Protein AF-A0A383ZKI4-F1 (afdb_monomer_lite)

Radius of gyration: 40.32 Å; chains: 1; bounding box: 88×98×121 Å

pLDDT: mean 78.29, std 24.22, range [30.11, 98.88]

Secondary structure (DSSP, 8-state):
-PPPPPPPPPPPPPPPPP--------------PPPP----------S-S---------SEEES-HHHHHHHHHHHHHHHHHGGGGS-HHHHHHHHHHHHHHHHHHHHHTEEETTEETTTS------HHHHHHHHHHHHHHHHHHHHHHHHHHHHHHHHHHHHHHHHHHHHHHT-S--PPPP-PPPPP-

Foldseek 3Di:
DDDDDDDDDDDDDDDPDDDDDDDDDDDDPDDDDDDDDDDDDDDDDDDDPPDPPPPPQQAAEDAALVVVVVVLVVCLVVLLVVLVPPDPVCSVVVSVVSSCVVVVVNQQRHDHVNHRSVPDDNPDDDPVNVVVVVVVVVVVVVVVVCCVPPVVVVVVVVVVVVVVVVVVVVVVCPPPDDDDDDDDDDDD

Sequence (188 aa):
MLLPPGEPALPLPEFPPTIQVGKMEGVELVALSPPRDVERVAGTDDGASVLATSRKDFRVRCTSKRAVTEMLELCGCFVQKLGDALPEEIREPVLRDAQWTFESAVQENVSINGQAWQEASDNYFMDSDIKVLEDQFDEIIVDIATKRKQYPRKILEHVIKIIKAKQEILKQYHPVVHSLDLKYDPDP

Structure (mmCIF, N/CA/C/O backbone):
data_AF-A0A383ZKI4-F1
#
_entry.id   AF-A0A383ZKI4-F1
#
loop_
_atom_site.group_PDB
_atom_site.id
_atom_site.type_symbol
_atom_site.label_atom_id
_atom_site.label_alt_id
_atom_site.label_comp_id
_atom_site.label_asym_id
_atom_site.label_entity_id
_atom_site.label_seq_id
_atom_site.pdbx_PDB_ins_code
_atom_site.Cartn_x
_atom_site.Cartn_y
_atom_site.Cartn_z
_atom_site.occupancy
_atom_site.B_iso_or_equiv
_atom_site.auth_seq_id
_atom_site.auth_comp_id
_atom_site.auth_asym_id
_atom_site.auth_atom_id
_atom_site.pdbx_PDB_model_num
ATOM 1 N N . MET A 1 1 ? -55.870 -42.403 6.695 1.00 40.88 1 MET A N 1
ATOM 2 C CA . MET A 1 1 ? -54.421 -42.138 6.579 1.00 40.88 1 MET A CA 1
ATOM 3 C C . MET A 1 1 ? -54.158 -40.811 7.267 1.00 40.88 1 MET A C 1
ATOM 5 O O . MET A 1 1 ? -54.775 -39.825 6.891 1.00 40.88 1 MET A O 1
ATOM 9 N N . LEU A 1 2 ? -53.381 -40.835 8.350 1.00 43.41 2 LEU A N 1
ATOM 10 C CA . LEU A 1 2 ? -53.061 -39.680 9.193 1.00 43.41 2 LEU A CA 1
ATOM 11 C C . LEU A 1 2 ? -51.905 -38.899 8.552 1.00 43.41 2 LEU A C 1
ATOM 13 O O . LEU A 1 2 ? -50.849 -39.481 8.320 1.00 43.41 2 LEU A O 1
ATOM 17 N N . LEU A 1 3 ? -52.106 -37.611 8.268 1.00 49.78 3 LEU A N 1
ATOM 18 C CA . LEU A 1 3 ? -51.023 -36.666 7.973 1.00 49.78 3 LEU A CA 1
ATOM 19 C C . LEU A 1 3 ? -50.635 -35.951 9.282 1.00 49.78 3 LEU A C 1
ATOM 21 O O . LEU A 1 3 ? -51.542 -35.601 10.042 1.00 49.78 3 LEU A O 1
ATOM 25 N N . PRO A 1 4 ? -49.344 -35.708 9.568 1.00 58.84 4 PRO A N 1
ATOM 26 C CA . PRO A 1 4 ? -48.949 -34.924 10.732 1.00 58.84 4 PRO A CA 1
ATOM 27 C C . PRO A 1 4 ? -49.128 -33.417 10.455 1.00 58.84 4 PRO A C 1
ATOM 29 O O . PRO A 1 4 ? -49.068 -32.999 9.295 1.00 58.84 4 PRO A O 1
ATOM 32 N N . PRO A 1 5 ? -49.327 -32.579 11.489 1.00 53.94 5 PRO A N 1
ATOM 33 C CA . PRO A 1 5 ? -49.304 -31.132 11.326 1.00 53.94 5 PRO A CA 1
ATOM 34 C C . PRO A 1 5 ? -47.851 -30.665 11.153 1.00 53.94 5 PRO A C 1
ATOM 36 O O . PRO A 1 5 ? -46.993 -30.966 11.981 1.00 53.94 5 PRO A O 1
ATOM 39 N N . GLY A 1 6 ? -47.577 -29.951 10.060 1.00 53.59 6 GLY A N 1
ATOM 40 C CA . GLY A 1 6 ? -46.309 -29.252 9.849 1.00 53.59 6 GLY A CA 1
ATOM 41 C C . GLY A 1 6 ? -46.174 -28.064 10.804 1.00 53.59 6 GLY A C 1
ATOM 42 O O . GLY A 1 6 ? -47.142 -27.344 11.047 1.00 53.59 6 GLY A O 1
ATOM 43 N N . GLU A 1 7 ? -44.975 -27.913 11.360 1.00 51.59 7 GLU A N 1
ATOM 44 C CA . GLU A 1 7 ? -44.559 -26.902 12.334 1.00 51.59 7 GLU A CA 1
ATOM 45 C C . GLU A 1 7 ? -44.902 -25.455 11.927 1.00 51.59 7 GLU A C 1
ATOM 47 O O . GLU A 1 7 ? -44.846 -25.109 10.744 1.00 51.59 7 GLU A O 1
ATOM 52 N N . PRO A 1 8 ? -45.181 -24.560 12.894 1.00 52.06 8 PRO A N 1
ATOM 53 C CA . PRO A 1 8 ? -45.186 -23.131 12.624 1.00 52.06 8 PRO A CA 1
ATOM 54 C C . PRO A 1 8 ? -43.755 -22.656 12.332 1.00 52.06 8 PRO A C 1
ATOM 56 O O . PRO A 1 8 ? -42.831 -22.904 13.108 1.00 52.06 8 PRO A O 1
ATOM 59 N N . ALA A 1 9 ? -43.583 -21.954 11.212 1.00 53.66 9 ALA A N 1
ATOM 60 C CA . ALA A 1 9 ? -42.324 -21.323 10.838 1.00 53.66 9 ALA A CA 1
ATOM 61 C C . ALA A 1 9 ? -41.834 -20.383 11.954 1.00 53.66 9 ALA A C 1
ATOM 63 O O . ALA A 1 9 ? -42.551 -19.473 12.376 1.00 53.66 9 ALA A O 1
ATOM 64 N N . LEU A 1 10 ? -40.606 -20.605 12.428 1.00 56.00 10 LEU A N 1
ATOM 65 C CA . LEU A 1 10 ? -39.939 -19.707 13.368 1.00 56.00 10 LEU A CA 1
ATOM 66 C C . LEU A 1 10 ? -39.679 -18.350 12.688 1.00 56.00 10 LEU A C 1
ATOM 68 O O . LEU A 1 10 ? -39.207 -18.338 11.547 1.00 56.00 10 LEU A O 1
ATOM 72 N N . PRO A 1 11 ? -39.943 -17.206 13.349 1.00 50.56 11 PRO A N 1
ATOM 73 C CA . PRO A 1 11 ? -39.641 -15.905 12.770 1.00 50.56 11 PRO A CA 1
ATOM 74 C C . PRO A 1 11 ? -38.127 -15.744 12.616 1.00 50.56 11 PRO A C 1
ATOM 76 O O . PRO A 1 11 ? -37.362 -16.061 13.530 1.00 50.56 11 PRO A O 1
ATOM 79 N N . LEU A 1 12 ? -37.700 -15.232 11.461 1.00 58.16 12 LEU A N 1
ATOM 80 C CA . LEU A 1 12 ? -36.319 -14.812 11.237 1.00 58.16 12 LEU A CA 1
ATOM 81 C C . LEU A 1 12 ? -35.919 -13.750 12.277 1.00 58.16 12 LEU A C 1
ATOM 83 O O . LEU A 1 12 ? -36.760 -12.933 12.658 1.00 58.16 12 LEU A O 1
ATOM 87 N N . PRO A 1 13 ? -34.654 -13.729 12.733 1.00 42.81 13 PRO A N 1
ATOM 88 C CA . PRO A 1 13 ? -34.201 -12.722 13.680 1.00 42.81 13 PRO A CA 1
ATOM 89 C C . PRO A 1 13 ? -34.305 -11.335 13.036 1.00 42.81 13 PRO A C 1
ATOM 91 O O . PRO A 1 13 ? -33.676 -11.071 12.011 1.00 42.81 13 PRO A O 1
ATOM 94 N N . GLU A 1 14 ? -35.107 -10.454 13.635 1.00 49.50 14 GLU A N 1
ATOM 95 C CA . GLU A 1 14 ? -35.149 -9.049 13.245 1.00 49.50 14 GLU A CA 1
ATOM 96 C C . GLU A 1 14 ? -33.762 -8.428 13.433 1.00 49.50 14 GLU A C 1
ATOM 98 O O . GLU A 1 14 ? -33.167 -8.474 14.515 1.00 49.50 14 GLU A O 1
ATOM 103 N N . PHE A 1 15 ? -33.235 -7.849 12.356 1.00 50.94 15 PHE A N 1
ATOM 104 C CA . PHE A 1 15 ? -32.044 -7.018 12.417 1.00 50.94 15 PHE A CA 1
ATOM 105 C C . PHE A 1 15 ? -32.345 -5.786 13.284 1.00 50.94 15 PHE A C 1
ATOM 107 O O . PHE A 1 15 ? -33.380 -5.146 13.082 1.00 50.94 15 PHE A O 1
ATOM 114 N N . PRO A 1 16 ? -31.468 -5.414 14.235 1.00 53.59 16 PRO A N 1
ATOM 115 C CA . PRO A 1 16 ? -31.676 -4.204 15.014 1.00 53.59 16 PRO A CA 1
ATOM 116 C C . PRO A 1 16 ? -31.654 -2.976 14.086 1.00 53.59 16 PRO A C 1
ATOM 118 O O . PRO A 1 16 ? -30.862 -2.944 13.138 1.00 53.59 16 PRO A O 1
ATOM 121 N N . PRO A 1 17 ? -32.494 -1.957 14.342 1.00 45.69 17 PRO A N 1
ATOM 122 C CA . PRO A 1 17 ? -32.567 -0.781 13.490 1.00 45.69 17 PRO A CA 1
ATOM 123 C C . PRO A 1 17 ? -31.225 -0.044 13.459 1.00 45.69 17 PRO A C 1
ATOM 125 O O . PRO A 1 17 ? -30.565 0.148 14.483 1.00 45.69 17 PRO A O 1
ATOM 128 N N . THR A 1 18 ? -30.836 0.378 12.256 1.00 43.34 18 THR A N 1
ATOM 129 C CA . THR A 1 18 ? -29.677 1.230 11.994 1.00 43.34 18 THR A CA 1
ATOM 130 C C . THR A 1 18 ? -29.746 2.479 12.869 1.00 43.34 18 THR A C 1
ATOM 132 O O . THR A 1 18 ? -30.680 3.275 12.762 1.00 43.34 18 THR A O 1
ATOM 135 N N . ILE A 1 19 ? -28.746 2.663 13.734 1.00 40.81 19 ILE A N 1
ATOM 136 C CA . ILE A 1 19 ? -28.551 3.919 14.457 1.00 40.81 19 ILE A CA 1
ATOM 137 C C . ILE A 1 19 ? -28.251 4.990 13.409 1.00 40.81 19 ILE A C 1
ATOM 139 O O . ILE A 1 19 ? -27.199 4.974 12.771 1.00 40.81 19 ILE A O 1
ATOM 143 N N . GLN A 1 20 ? -29.197 5.907 13.222 1.00 40.84 20 GLN A N 1
ATOM 144 C CA . GLN A 1 20 ? -28.976 7.116 12.444 1.00 40.84 20 GLN A CA 1
ATOM 145 C C . GLN A 1 20 ? -27.957 7.976 13.193 1.00 40.84 20 GLN A C 1
ATOM 147 O O . GLN A 1 20 ? -28.229 8.470 14.288 1.00 40.84 20 GLN A O 1
ATOM 152 N N . VAL A 1 21 ? -26.760 8.116 12.623 1.00 40.88 21 VAL A N 1
ATOM 153 C CA . VAL A 1 21 ? -25.757 9.062 13.113 1.00 40.88 21 VAL A CA 1
ATOM 154 C C . VAL A 1 21 ? -26.318 10.465 12.909 1.00 40.88 21 VAL A C 1
ATOM 156 O O . VAL A 1 21 ? -26.583 10.890 11.785 1.00 40.88 21 VAL A O 1
ATOM 159 N N . GLY A 1 22 ? -26.544 11.157 14.023 1.00 32.97 22 GLY A N 1
ATOM 160 C CA . GLY A 1 22 ? -26.994 12.539 14.046 1.00 32.97 22 GLY A CA 1
ATOM 161 C C . GLY A 1 22 ? -26.036 13.454 13.286 1.00 32.97 22 GLY A C 1
ATOM 162 O O . GLY A 1 22 ? -24.819 13.400 13.453 1.00 32.97 22 GLY A O 1
ATOM 163 N N . LYS A 1 23 ? -26.632 14.304 12.454 1.00 35.31 23 LYS A N 1
ATOM 164 C CA . LYS A 1 23 ? -26.020 15.426 11.748 1.00 35.31 23 LYS A CA 1
ATOM 165 C C . LYS A 1 23 ? -25.367 16.375 12.764 1.00 35.31 23 LYS A C 1
ATOM 167 O O . LYS A 1 23 ? -26.066 16.992 13.562 1.00 35.31 23 LYS A O 1
ATOM 172 N N . MET A 1 24 ? -24.040 16.485 12.738 1.00 30.25 24 MET A N 1
ATOM 173 C CA . MET A 1 24 ? -23.299 17.483 13.512 1.00 30.25 24 MET A CA 1
ATOM 174 C C . MET A 1 24 ? -23.136 18.729 12.636 1.00 30.25 24 MET A C 1
ATOM 176 O O . MET A 1 24 ? -22.231 18.823 11.811 1.00 30.25 24 MET A O 1
ATOM 180 N N . GLU A 1 25 ? -24.097 19.643 12.753 1.00 31.72 25 GLU A N 1
ATOM 181 C CA . GLU A 1 25 ? -23.995 21.008 12.237 1.00 31.72 25 GLU A CA 1
ATOM 182 C C . GLU A 1 25 ? -23.102 21.849 13.158 1.00 31.72 25 GLU A C 1
ATOM 184 O O . GLU A 1 25 ? -23.247 21.808 14.378 1.00 31.72 25 GLU A O 1
ATOM 189 N N . GLY A 1 26 ? -22.233 22.658 12.547 1.00 33.19 26 GLY A N 1
ATOM 190 C CA . GLY A 1 26 ? -21.752 23.903 13.142 1.00 33.19 26 GLY A CA 1
ATOM 191 C C . GLY A 1 26 ? -20.369 23.870 13.789 1.00 33.19 26 GLY A C 1
ATOM 192 O O . GLY A 1 26 ? -20.248 23.907 15.007 1.00 33.19 26 GLY A O 1
ATOM 193 N N . VAL A 1 27 ? -19.321 23.962 12.970 1.00 31.27 27 VAL A N 1
ATOM 194 C CA . VAL A 1 27 ? -18.159 24.798 13.318 1.00 31.27 27 VAL A CA 1
ATOM 195 C C . VAL A 1 27 ? -17.772 25.588 12.074 1.00 31.27 27 VAL A C 1
ATOM 197 O O . VAL A 1 27 ? -17.024 25.137 11.211 1.00 31.27 27 VAL A O 1
ATOM 200 N N . GLU A 1 28 ? -18.400 26.753 11.959 1.00 30.11 28 GLU A N 1
ATOM 201 C CA . GLU A 1 28 ? -18.091 27.796 10.991 1.00 30.11 28 GLU A CA 1
ATOM 202 C C . GLU A 1 28 ? -16.753 28.425 11.389 1.00 30.11 28 GLU A C 1
ATOM 204 O O . GLU A 1 28 ? -16.646 29.138 12.388 1.00 30.11 28 GLU A O 1
ATOM 209 N N . LEU A 1 29 ? -15.699 28.105 10.640 1.00 31.23 29 LEU A N 1
ATOM 210 C CA . LEU A 1 29 ? -14.391 28.719 10.819 1.00 31.23 29 LEU A CA 1
ATOM 211 C C . LEU A 1 29 ? -14.434 30.093 10.142 1.00 31.23 29 LEU A C 1
ATOM 213 O O . LEU A 1 29 ? -14.166 30.237 8.951 1.00 31.23 29 LEU A O 1
ATOM 217 N N . VAL A 1 30 ? -14.864 31.087 10.919 1.00 30.70 30 VAL A N 1
ATOM 218 C CA . VAL A 1 30 ? -14.908 32.503 10.546 1.00 30.70 30 VAL A CA 1
ATOM 219 C C . VAL A 1 30 ? -13.517 32.939 10.084 1.00 30.70 30 VAL A C 1
ATOM 221 O O . VAL A 1 30 ? -12.575 33.037 10.871 1.00 30.70 30 VAL A O 1
ATOM 224 N N . ALA A 1 31 ? -13.395 33.198 8.783 1.00 31.00 31 ALA A N 1
ATOM 225 C CA . ALA A 1 31 ? -12.235 33.838 8.188 1.00 31.00 31 ALA A CA 1
ATOM 226 C C . ALA A 1 31 ? -12.160 35.287 8.689 1.00 31.00 31 ALA A C 1
ATOM 228 O O . ALA A 1 31 ? -12.902 36.163 8.241 1.00 31.00 31 ALA A O 1
ATOM 229 N N . LEU A 1 32 ? -11.269 35.541 9.646 1.00 32.12 32 LEU A N 1
ATOM 230 C CA . LEU A 1 32 ? -10.938 36.893 10.080 1.00 32.12 32 LEU A CA 1
ATOM 231 C C . LEU A 1 32 ? -10.242 37.624 8.924 1.00 32.12 32 LEU A C 1
ATOM 233 O O . LEU A 1 32 ? -9.111 37.311 8.556 1.00 32.12 32 LEU A O 1
ATOM 237 N N . SER A 1 33 ? -10.941 38.592 8.334 1.00 34.91 33 SER A N 1
ATOM 238 C CA . SER A 1 33 ? -10.355 39.552 7.394 1.00 34.91 33 SER A CA 1
ATOM 239 C C . SER A 1 33 ? -9.417 40.507 8.149 1.00 34.91 33 SER A C 1
ATOM 241 O O . SER A 1 33 ? -9.775 40.935 9.249 1.00 34.91 33 SER A O 1
ATOM 243 N N . PRO A 1 34 ? -8.249 40.890 7.601 1.00 37.59 34 PRO A N 1
ATOM 244 C CA . PRO A 1 34 ? -7.398 41.892 8.233 1.00 37.59 34 PRO A CA 1
ATOM 245 C C . PRO A 1 34 ? -7.960 43.311 8.012 1.00 37.59 34 PRO A C 1
ATOM 247 O O . PRO A 1 34 ? -8.618 43.562 6.995 1.00 37.59 34 PRO A O 1
ATOM 250 N N . PRO A 1 35 ? -7.725 44.251 8.947 1.00 33.50 35 PRO A N 1
ATOM 251 C CA . PRO A 1 35 ? -8.272 45.598 8.865 1.00 33.50 35 PRO A CA 1
ATOM 252 C C . PRO A 1 35 ? -7.581 46.417 7.769 1.00 33.50 35 PRO A C 1
ATOM 254 O O . PRO A 1 35 ? -6.384 46.277 7.513 1.00 33.50 35 PRO A O 1
ATOM 257 N N . ARG A 1 36 ? -8.370 47.280 7.122 1.00 34.00 36 ARG A N 1
ATOM 258 C CA . ARG A 1 36 ? -7.895 48.313 6.199 1.00 34.00 36 ARG A CA 1
ATOM 259 C C . ARG A 1 36 ? -7.445 49.562 6.964 1.00 34.00 36 ARG A C 1
ATOM 261 O O . ARG A 1 36 ? -7.934 49.826 8.056 1.00 34.00 36 ARG A O 1
ATOM 268 N N . ASP A 1 37 ? -6.576 50.305 6.283 1.00 31.88 37 ASP A N 1
ATOM 269 C CA . ASP A 1 37 ? -6.006 51.627 6.568 1.00 31.88 37 ASP A CA 1
ATOM 270 C C . ASP A 1 37 ? -4.788 51.708 7.498 1.00 31.88 37 ASP A C 1
ATOM 272 O O . ASP A 1 37 ? -4.913 51.880 8.704 1.00 31.88 37 ASP A O 1
ATOM 276 N N . VAL A 1 38 ? -3.596 51.746 6.877 1.00 35.78 38 VAL A N 1
ATOM 277 C CA . VAL A 1 38 ? -2.606 52.802 7.149 1.00 35.78 38 VAL A CA 1
ATOM 278 C C . VAL A 1 38 ? -2.006 53.291 5.826 1.00 35.78 38 VAL A C 1
ATOM 280 O O . VAL A 1 38 ? -1.703 52.533 4.907 1.00 35.78 38 VAL A O 1
ATOM 283 N N . GLU A 1 39 ? -1.910 54.608 5.767 1.00 31.86 39 GLU A N 1
ATOM 284 C CA . GLU A 1 39 ? -1.507 55.502 4.697 1.00 31.86 39 GLU A CA 1
ATOM 285 C C . GLU A 1 39 ? -0.029 55.378 4.264 1.00 31.86 39 GLU A C 1
ATOM 287 O O . GLU A 1 39 ? 0.844 54.945 5.012 1.00 31.86 39 GLU A O 1
ATOM 292 N N . ARG A 1 40 ? 0.209 55.788 3.010 1.00 41.53 40 ARG A N 1
ATOM 293 C CA . ARG A 1 40 ? 1.466 55.844 2.239 1.00 41.53 40 ARG A CA 1
ATOM 294 C C . ARG A 1 40 ? 2.712 56.267 3.028 1.00 41.53 40 ARG A C 1
ATOM 296 O O . ARG A 1 40 ? 2.733 57.377 3.540 1.00 41.53 40 ARG A O 1
ATOM 303 N N . VAL A 1 41 ? 3.815 55.528 2.854 1.00 31.97 41 VAL A N 1
ATOM 304 C CA . VAL A 1 41 ? 5.172 56.092 2.677 1.00 31.97 41 VAL A CA 1
ATOM 305 C C . VAL A 1 41 ? 5.962 55.212 1.694 1.00 31.97 41 VAL A C 1
ATOM 307 O O . VAL A 1 41 ? 5.817 53.994 1.672 1.00 31.97 41 VAL A O 1
ATOM 310 N N . ALA A 1 42 ? 6.730 55.875 0.831 1.00 38.09 42 ALA A N 1
ATOM 311 C CA . ALA A 1 42 ? 7.462 55.362 -0.322 1.00 38.09 42 ALA A CA 1
ATOM 312 C C . ALA A 1 42 ? 8.626 54.409 0.007 1.00 38.09 42 ALA A C 1
ATOM 314 O O . ALA A 1 42 ? 9.274 54.546 1.041 1.00 38.09 42 ALA A O 1
ATOM 315 N N . GLY A 1 43 ? 8.961 53.538 -0.950 1.00 32.44 43 GLY A N 1
ATOM 316 C CA . GLY A 1 43 ? 10.234 52.816 -0.973 1.00 32.44 43 GLY A CA 1
ATOM 317 C C . GLY A 1 43 ? 10.189 51.557 -1.832 1.00 32.44 43 GLY A C 1
ATOM 318 O O . GLY A 1 43 ? 9.808 50.507 -1.339 1.00 32.44 43 GLY A O 1
ATOM 319 N N . THR A 1 44 ? 10.538 51.711 -3.112 1.00 46.22 44 THR A N 1
ATOM 320 C CA . THR A 1 44 ? 11.233 50.731 -3.976 1.00 46.22 44 THR A CA 1
ATOM 321 C C . THR A 1 44 ? 11.367 49.296 -3.447 1.00 46.22 44 THR A C 1
ATOM 323 O O . THR A 1 44 ? 12.199 49.054 -2.578 1.00 46.22 44 THR A O 1
ATOM 326 N N . ASP A 1 45 ? 10.679 48.341 -4.077 1.00 37.59 45 ASP A N 1
ATOM 327 C CA . ASP A 1 45 ? 11.406 47.335 -4.858 1.00 37.59 45 ASP A CA 1
ATOM 328 C C . ASP A 1 45 ? 10.511 46.735 -5.946 1.00 37.59 45 ASP A C 1
ATOM 330 O O . ASP A 1 45 ? 9.358 46.355 -5.723 1.00 37.59 45 ASP A O 1
ATOM 334 N N . ASP A 1 46 ? 11.053 46.750 -7.153 1.00 42.97 46 ASP A N 1
ATOM 335 C CA . ASP A 1 46 ? 10.407 46.359 -8.392 1.00 42.97 46 ASP A CA 1
ATOM 336 C C . ASP A 1 46 ? 10.418 44.829 -8.519 1.00 42.97 46 ASP A C 1
ATOM 338 O O . ASP A 1 46 ? 11.445 44.175 -8.361 1.00 42.97 46 ASP A O 1
ATOM 342 N N . GLY A 1 47 ? 9.263 44.260 -8.863 1.00 49.22 47 GLY A N 1
ATOM 343 C CA . GLY A 1 47 ? 9.189 43.069 -9.711 1.00 49.22 47 GLY A CA 1
ATOM 344 C C . GLY A 1 47 ? 9.842 41.767 -9.230 1.00 49.22 47 GLY A C 1
ATOM 345 O O . GLY A 1 47 ? 10.697 41.231 -9.927 1.00 49.22 47 GLY A O 1
ATOM 346 N N . ALA A 1 48 ? 9.354 41.157 -8.145 1.00 43.47 48 ALA A N 1
ATOM 347 C CA . ALA A 1 48 ? 9.592 39.720 -7.907 1.00 43.47 48 ALA A CA 1
ATOM 348 C C . ALA A 1 48 ? 8.397 38.939 -7.324 1.00 43.47 48 ALA A C 1
ATOM 350 O O . ALA A 1 48 ? 8.533 37.767 -6.985 1.00 43.47 48 ALA A O 1
ATOM 351 N N . SER A 1 49 ? 7.207 39.545 -7.236 1.00 46.25 49 SER A N 1
ATOM 352 C CA . SER A 1 49 ? 6.032 38.915 -6.598 1.00 46.25 49 SER A CA 1
ATOM 353 C C . SER A 1 49 ? 4.961 38.419 -7.575 1.00 46.25 49 SER A C 1
ATOM 355 O O . SER A 1 49 ? 3.847 38.096 -7.170 1.00 46.25 49 SER A O 1
ATOM 357 N N . VAL A 1 50 ? 5.284 38.297 -8.864 1.00 49.00 50 VAL A N 1
ATOM 358 C CA . VAL A 1 50 ? 4.412 37.659 -9.858 1.00 49.00 50 VAL A CA 1
ATOM 359 C C . VAL A 1 50 ? 5.224 36.610 -10.600 1.00 49.00 50 VAL A C 1
ATOM 361 O O . VAL A 1 50 ? 5.940 36.952 -11.528 1.00 49.00 50 VAL A O 1
ATOM 364 N N . LEU A 1 51 ? 5.139 35.354 -10.146 1.00 42.59 51 LEU A N 1
ATOM 365 C CA . LEU A 1 51 ? 5.155 34.121 -10.958 1.00 42.59 51 LEU A CA 1
ATOM 366 C C . LEU A 1 51 ? 5.148 32.863 -10.059 1.00 42.59 51 LEU A C 1
ATOM 368 O O . LEU A 1 51 ? 5.815 31.874 -10.334 1.00 42.59 51 LEU A O 1
ATOM 372 N N . ALA A 1 52 ? 4.296 32.821 -9.030 1.00 46.62 52 ALA A N 1
ATOM 373 C CA . ALA A 1 52 ? 3.730 31.536 -8.607 1.00 46.62 52 ALA A CA 1
ATOM 374 C C . ALA A 1 52 ? 2.549 31.196 -9.531 1.00 46.62 52 ALA A C 1
ATOM 376 O O . ALA A 1 52 ? 1.439 30.914 -9.089 1.00 46.62 52 ALA A O 1
ATOM 377 N N . THR A 1 53 ? 2.760 31.268 -10.851 1.00 45.38 53 THR A N 1
ATOM 378 C CA . THR A 1 53 ? 1.914 30.504 -11.763 1.00 45.38 53 THR A CA 1
ATOM 379 C C . THR A 1 53 ? 2.043 29.066 -11.310 1.00 45.38 53 THR A C 1
ATOM 381 O O . THR A 1 53 ? 3.167 28.567 -11.223 1.00 45.38 53 THR A O 1
ATOM 384 N N . SER A 1 54 ? 0.926 28.407 -11.020 1.00 56.84 54 SER A N 1
ATOM 385 C CA . SER A 1 54 ? 0.851 26.953 -11.037 1.00 56.84 54 SER A CA 1
ATOM 386 C C . SER A 1 54 ? 1.417 26.500 -12.381 1.00 56.84 54 SER A C 1
ATOM 388 O O . SER A 1 54 ? 0.741 26.534 -13.409 1.00 56.84 54 SER A O 1
ATOM 390 N N . ARG A 1 55 ? 2.724 26.217 -12.413 1.00 70.81 55 ARG A N 1
ATOM 391 C CA . ARG A 1 55 ? 3.437 25.879 -13.637 1.00 70.81 55 ARG A CA 1
ATOM 392 C C . ARG A 1 55 ? 2.724 24.655 -14.180 1.00 70.81 55 ARG A C 1
ATOM 394 O O . ARG A 1 55 ? 2.677 23.625 -13.513 1.00 70.81 55 ARG A O 1
ATOM 401 N N . LYS A 1 56 ? 2.078 24.812 -15.335 1.00 83.12 56 LYS A N 1
ATOM 402 C CA . LYS A 1 56 ? 1.323 23.729 -15.955 1.00 83.12 56 LYS A CA 1
ATOM 403 C C . LYS A 1 56 ? 2.283 22.558 -16.135 1.00 83.12 56 LYS A C 1
ATOM 405 O O . LYS A 1 56 ? 3.352 22.739 -16.712 1.00 83.12 56 LYS A O 1
ATOM 410 N N . ASP A 1 57 ? 1.931 21.400 -15.587 1.00 88.19 57 ASP A N 1
ATOM 411 C CA . ASP A 1 57 ? 2.719 20.193 -15.799 1.00 88.19 57 ASP A CA 1
ATOM 412 C C . ASP A 1 57 ? 2.593 19.806 -17.277 1.00 88.19 57 ASP A C 1
ATOM 414 O O . ASP A 1 57 ? 1.489 19.554 -17.766 1.00 88.19 57 ASP A O 1
ATOM 418 N N . PHE A 1 58 ? 3.713 19.856 -17.997 1.00 93.75 58 PHE A N 1
ATOM 419 C CA . PHE A 1 58 ? 3.785 19.514 -19.418 1.00 93.75 58 PHE A CA 1
ATOM 420 C C . PHE A 1 58 ? 4.040 18.025 -19.644 1.00 93.75 58 PHE A C 1
ATOM 422 O O . PHE A 1 58 ? 3.949 17.564 -20.780 1.00 93.75 58 PHE A O 1
ATOM 429 N N . ARG A 1 59 ? 4.349 17.279 -18.578 1.00 96.25 59 ARG A N 1
ATOM 430 C CA . ARG A 1 59 ? 4.563 15.839 -18.653 1.00 96.25 59 ARG A CA 1
ATOM 431 C C . ARG A 1 59 ? 3.270 15.135 -19.042 1.00 96.25 59 ARG A C 1
ATOM 433 O O . ARG A 1 59 ? 2.163 15.556 -18.687 1.00 96.25 59 ARG A O 1
ATOM 440 N N . VAL A 1 60 ? 3.412 14.027 -19.756 1.00 96.62 60 VAL A N 1
ATOM 441 C CA . VAL A 1 60 ? 2.283 13.164 -20.094 1.00 96.62 60 VAL A CA 1
ATOM 442 C C . VAL A 1 60 ? 1.756 12.539 -18.807 1.00 96.62 60 VAL A C 1
ATOM 444 O O . VAL A 1 60 ? 2.496 11.884 -18.078 1.00 96.62 60 VAL A O 1
ATOM 447 N N . ARG A 1 61 ? 0.468 12.738 -18.519 1.00 96.19 61 ARG A N 1
ATOM 448 C CA . ARG A 1 61 ? -0.165 12.170 -17.326 1.00 96.19 61 ARG A CA 1
ATOM 449 C C . ARG A 1 61 ? -0.568 10.726 -17.577 1.00 96.19 61 ARG A C 1
ATOM 451 O O . ARG A 1 61 ? -1.438 10.457 -18.404 1.00 96.19 61 ARG A O 1
ATOM 458 N N . CYS A 1 62 ? -0.003 9.830 -16.792 1.00 95.38 62 CYS A N 1
ATOM 459 C CA . CYS A 1 62 ? -0.348 8.421 -16.743 1.00 95.38 62 CYS A CA 1
ATOM 460 C C . CYS A 1 62 ? -0.910 8.075 -15.357 1.00 95.38 62 CYS A C 1
ATOM 462 O O . CYS A 1 62 ? -0.666 8.765 -14.369 1.00 95.38 62 CYS A O 1
ATOM 464 N N . THR A 1 63 ? -1.692 7.003 -15.278 1.00 93.88 63 THR A N 1
ATOM 465 C CA . THR A 1 63 ? -2.294 6.527 -14.018 1.00 93.88 63 THR A CA 1
ATOM 466 C C . THR A 1 63 ? -1.605 5.283 -13.466 1.00 93.88 63 THR A C 1
ATOM 468 O O . THR A 1 63 ? -1.745 4.969 -12.286 1.00 93.88 63 THR A O 1
ATOM 471 N N . SER A 1 64 ? -0.843 4.582 -14.310 1.00 93.00 64 SER A N 1
ATOM 472 C CA . SER A 1 64 ? -0.163 3.331 -13.983 1.00 93.00 64 SER A CA 1
ATOM 473 C C . SER A 1 64 ? 1.306 3.424 -14.370 1.00 93.00 64 SER A C 1
ATOM 475 O O . SER A 1 64 ? 1.629 3.463 -15.557 1.00 93.00 64 SER A O 1
ATOM 477 N N . LYS A 1 65 ? 2.189 3.436 -13.364 1.00 94.56 65 LYS A N 1
ATOM 478 C CA . LYS A 1 65 ? 3.644 3.362 -13.557 1.00 94.56 65 LYS A CA 1
ATOM 479 C C . LYS A 1 65 ? 4.035 2.050 -14.238 1.00 94.56 65 LYS A C 1
ATOM 481 O O . LYS A 1 65 ? 4.738 2.074 -15.239 1.00 94.56 65 LYS A O 1
ATOM 486 N N . ARG A 1 66 ? 3.434 0.935 -13.797 1.00 93.44 66 ARG A N 1
ATOM 487 C CA . ARG A 1 66 ? 3.615 -0.401 -14.386 1.00 93.44 66 ARG A CA 1
ATOM 488 C C . ARG A 1 66 ? 3.362 -0.423 -15.893 1.00 93.44 66 ARG A C 1
ATOM 490 O O . ARG A 1 66 ? 4.193 -0.929 -16.628 1.00 93.44 66 ARG A O 1
ATOM 497 N N . ALA A 1 67 ? 2.252 0.151 -16.357 1.00 93.75 67 ALA A N 1
ATOM 498 C CA . ALA A 1 67 ? 1.925 0.139 -17.786 1.00 93.75 67 ALA A CA 1
ATOM 499 C C . ALA A 1 67 ? 2.958 0.912 -18.625 1.00 93.75 67 ALA A C 1
ATOM 501 O O . ALA A 1 67 ? 3.261 0.528 -19.750 1.00 93.75 67 ALA A O 1
ATOM 502 N N . VAL A 1 68 ? 3.512 1.999 -18.078 1.00 95.56 68 VAL A N 1
ATOM 503 C CA . VAL A 1 68 ? 4.586 2.754 -18.737 1.00 95.56 68 VAL A CA 1
ATOM 504 C C . VAL A 1 68 ? 5.882 1.941 -18.753 1.00 95.56 68 VAL A C 1
ATOM 506 O O . VAL A 1 68 ? 6.538 1.894 -19.788 1.00 95.56 68 VAL A O 1
ATOM 509 N N . THR A 1 69 ? 6.217 1.256 -17.656 1.00 95.00 69 THR A N 1
ATOM 510 C CA . THR A 1 69 ? 7.372 0.347 -17.582 1.00 95.00 69 THR A CA 1
ATOM 511 C C . THR A 1 69 ? 7.262 -0.799 -18.591 1.00 95.00 69 THR A C 1
ATOM 513 O O . THR A 1 69 ? 8.185 -1.007 -19.369 1.00 95.00 69 THR A O 1
ATOM 516 N N . GLU A 1 70 ? 6.115 -1.478 -18.665 1.00 95.25 70 GLU A N 1
ATOM 517 C CA . GLU A 1 70 ? 5.859 -2.553 -19.639 1.00 95.25 70 GLU A CA 1
ATOM 518 C C . GLU A 1 70 ? 6.015 -2.049 -21.086 1.00 95.25 70 GLU A C 1
ATOM 520 O O . GLU A 1 70 ? 6.613 -2.710 -21.935 1.00 95.25 70 GLU A O 1
ATOM 525 N N . MET A 1 71 ? 5.522 -0.842 -21.380 1.00 96.06 71 MET A N 1
ATOM 526 C CA . MET A 1 71 ? 5.703 -0.230 -22.699 1.00 96.06 71 MET A CA 1
ATOM 527 C C . MET A 1 71 ? 7.161 0.138 -22.989 1.00 96.06 71 MET A C 1
ATOM 529 O O . MET A 1 71 ? 7.599 -0.012 -24.129 1.00 96.06 71 MET A O 1
ATOM 533 N N . LEU A 1 72 ? 7.918 0.610 -21.995 1.00 96.19 72 LEU A N 1
ATOM 534 C CA . LEU A 1 72 ? 9.352 0.875 -22.135 1.00 96.19 72 LEU A CA 1
ATOM 535 C C . LEU A 1 72 ? 10.130 -0.407 -22.444 1.00 96.19 72 LEU A C 1
ATOM 537 O O . LEU A 1 72 ? 10.953 -0.401 -23.358 1.00 96.19 72 LEU A O 1
ATOM 541 N N . GLU A 1 73 ? 9.815 -1.511 -21.765 1.00 95.12 73 GLU A N 1
ATOM 542 C CA . GLU A 1 73 ? 10.412 -2.825 -22.025 1.00 95.12 73 GLU A CA 1
ATOM 543 C C . GLU A 1 73 ? 10.128 -3.302 -23.456 1.00 95.12 73 GLU A C 1
ATOM 545 O O . GLU A 1 73 ? 11.047 -3.699 -24.177 1.00 95.12 73 GLU A O 1
ATOM 550 N N . LEU A 1 74 ? 8.874 -3.191 -23.913 1.00 96.19 74 LEU A N 1
ATOM 551 C CA . LEU A 1 74 ? 8.501 -3.518 -25.294 1.00 96.19 74 LEU A CA 1
ATOM 552 C C . LEU A 1 74 ? 9.243 -2.638 -26.310 1.00 96.19 74 LEU A C 1
ATOM 554 O O . LEU A 1 74 ? 9.714 -3.131 -27.337 1.00 96.19 74 LEU A O 1
ATOM 558 N N . CYS A 1 75 ? 9.376 -1.341 -26.028 1.00 96.25 75 CYS A N 1
ATOM 559 C CA . CYS A 1 75 ? 10.097 -0.405 -26.886 1.00 96.25 75 CYS A CA 1
ATOM 560 C C . CYS A 1 75 ? 11.620 -0.617 -26.871 1.00 96.25 75 CYS A C 1
ATOM 562 O O . CYS A 1 75 ? 12.284 -0.270 -27.849 1.00 96.25 75 CYS A O 1
ATOM 564 N N . GLY A 1 76 ? 12.179 -1.232 -25.824 1.00 94.56 76 GLY A N 1
ATOM 565 C CA . GLY A 1 76 ? 13.612 -1.517 -25.706 1.00 94.56 76 GLY A CA 1
ATOM 566 C C . GLY A 1 76 ? 14.165 -2.344 -26.870 1.00 94.56 76 GLY A C 1
ATOM 567 O O . GLY A 1 76 ? 15.300 -2.135 -27.297 1.00 94.56 76 GLY A O 1
ATOM 568 N N . CYS A 1 77 ? 13.348 -3.206 -27.487 1.00 94.69 77 CYS A N 1
ATOM 569 C CA . CYS A 1 77 ? 13.770 -3.961 -28.670 1.00 94.69 77 CYS A CA 1
ATOM 570 C C . CYS A 1 77 ? 14.135 -3.061 -29.867 1.00 94.69 77 CYS A C 1
ATOM 572 O O . CYS A 1 77 ? 14.966 -3.443 -30.691 1.00 94.69 77 CYS A O 1
ATOM 574 N N . PHE A 1 78 ? 13.549 -1.862 -29.980 1.00 95.62 78 PHE A N 1
ATOM 575 C CA . PHE A 1 78 ? 13.896 -0.916 -31.041 1.00 95.62 78 PHE A CA 1
ATOM 576 C C . PHE A 1 78 ? 15.261 -0.282 -30.800 1.00 95.62 78 PHE A C 1
ATOM 578 O O . PHE A 1 78 ? 16.025 -0.135 -31.748 1.00 95.62 78 PHE A O 1
ATOM 585 N N . VAL A 1 79 ? 15.585 0.032 -29.544 1.00 94.38 79 VAL A N 1
ATOM 586 C CA . VAL A 1 79 ? 16.904 0.553 -29.165 1.00 94.38 79 VAL A CA 1
ATOM 587 C C . VAL A 1 79 ? 17.973 -0.512 -29.399 1.00 94.38 79 VAL A C 1
ATOM 589 O O . VAL A 1 79 ? 19.005 -0.215 -29.989 1.00 94.38 79 VAL A O 1
ATOM 592 N N . GLN A 1 80 ? 17.698 -1.772 -29.051 1.00 93.56 80 GLN A N 1
ATOM 593 C CA . GLN A 1 80 ? 18.609 -2.890 -29.325 1.00 93.56 80 GLN A CA 1
ATOM 594 C C . GLN A 1 80 ? 18.909 -3.049 -30.823 1.00 93.56 80 GLN A C 1
ATOM 596 O O . GLN A 1 80 ? 20.070 -3.196 -31.200 1.00 93.56 80 GLN A O 1
ATOM 601 N N . LYS A 1 81 ? 17.886 -2.943 -31.684 1.00 95.44 81 LYS A N 1
ATOM 602 C CA . LYS A 1 81 ? 18.044 -3.011 -33.150 1.00 95.44 81 LYS A CA 1
ATOM 603 C C . LYS A 1 81 ? 18.926 -1.902 -33.728 1.00 95.44 81 LYS A C 1
ATOM 605 O O . LYS A 1 81 ? 19.493 -2.085 -34.800 1.00 95.44 81 LYS A O 1
ATOM 610 N N . LEU A 1 82 ? 19.089 -0.764 -33.043 1.00 92.44 82 LEU A N 1
ATOM 611 C CA . LEU A 1 82 ? 20.036 0.274 -33.480 1.00 92.44 82 LEU A CA 1
ATOM 612 C C . LEU A 1 82 ? 21.488 -0.230 -33.464 1.00 92.44 82 LEU A C 1
ATOM 614 O O . LEU A 1 82 ? 22.322 0.269 -34.217 1.00 92.44 82 LEU A O 1
ATOM 618 N N . GLY A 1 83 ? 21.786 -1.236 -32.641 1.00 92.19 83 GLY A N 1
ATOM 619 C CA . GLY A 1 83 ? 23.114 -1.825 -32.516 1.00 92.19 83 GLY A CA 1
ATOM 620 C C . GLY A 1 83 ? 23.554 -2.663 -33.710 1.00 92.19 83 GLY A C 1
ATOM 621 O O . GLY A 1 83 ? 24.753 -2.867 -33.872 1.00 92.19 83 GLY A O 1
ATOM 622 N N . ASP A 1 84 ? 22.627 -3.109 -34.563 1.00 92.81 84 ASP A N 1
ATOM 623 C CA . ASP A 1 84 ? 22.935 -3.936 -35.740 1.00 92.81 84 ASP A CA 1
ATOM 624 C C . ASP A 1 84 ? 23.808 -3.190 -36.764 1.00 92.81 84 ASP A C 1
ATOM 626 O O . ASP A 1 84 ? 24.522 -3.804 -37.555 1.00 92.81 84 ASP A O 1
ATOM 630 N N . ALA A 1 85 ? 23.771 -1.855 -36.737 1.00 92.31 85 ALA A N 1
ATOM 631 C CA . ALA A 1 85 ? 24.580 -0.989 -37.588 1.00 92.31 85 ALA A CA 1
ATOM 632 C C . ALA A 1 85 ? 25.925 -0.574 -36.953 1.00 92.31 85 ALA A C 1
ATOM 634 O O . ALA A 1 85 ? 26.691 0.153 -37.588 1.00 92.31 85 ALA A O 1
ATOM 635 N N . LEU A 1 86 ? 26.210 -0.984 -35.709 1.00 92.38 86 LEU A N 1
ATOM 636 C CA . LEU A 1 86 ? 27.379 -0.541 -34.946 1.00 92.38 86 LEU A CA 1
ATOM 637 C C . LEU A 1 86 ? 28.511 -1.588 -34.955 1.00 92.38 86 LEU A C 1
ATOM 639 O O . LEU A 1 86 ? 28.227 -2.786 -34.908 1.00 92.38 86 LEU A O 1
ATOM 643 N N . PRO A 1 87 ? 29.795 -1.170 -34.945 1.00 94.50 87 PRO A N 1
ATOM 644 C CA . PRO A 1 87 ? 30.914 -2.086 -34.738 1.00 94.50 87 PRO A CA 1
ATOM 645 C C . PRO A 1 87 ? 30.813 -2.824 -33.401 1.00 94.50 87 PRO A C 1
ATOM 647 O O . PRO A 1 87 ? 30.422 -2.248 -32.381 1.00 94.50 87 PRO A O 1
ATOM 650 N N . GLU A 1 88 ? 31.196 -4.097 -33.405 1.00 92.19 88 GLU A N 1
ATOM 651 C CA . GLU A 1 88 ? 31.011 -5.020 -32.283 1.00 92.19 88 GLU A CA 1
ATOM 652 C C . GLU A 1 88 ? 31.735 -4.556 -31.011 1.00 92.19 88 GLU A C 1
ATOM 654 O O . GLU A 1 88 ? 31.209 -4.720 -29.910 1.00 92.19 88 GLU A O 1
ATOM 659 N N . GLU A 1 89 ? 32.878 -3.887 -31.165 1.00 94.12 89 GLU A N 1
ATOM 660 C CA . GLU A 1 89 ? 33.729 -3.398 -30.080 1.00 94.12 89 GLU A CA 1
ATOM 661 C C . GLU A 1 89 ? 33.073 -2.287 -29.251 1.00 94.12 89 GLU A C 1
ATOM 663 O O . GLU A 1 89 ? 33.359 -2.153 -28.062 1.00 94.12 89 GLU A O 1
ATOM 668 N N . ILE A 1 90 ? 32.200 -1.484 -29.870 1.00 93.81 90 ILE A N 1
ATOM 669 C CA . ILE A 1 90 ? 31.537 -0.343 -29.216 1.00 93.81 90 ILE A CA 1
ATOM 670 C C . ILE A 1 90 ? 30.034 -0.549 -29.023 1.00 93.81 90 ILE A C 1
ATOM 672 O O . ILE A 1 90 ? 29.399 0.214 -28.298 1.00 93.81 90 ILE A O 1
ATOM 676 N N . ARG A 1 91 ? 29.455 -1.575 -29.651 1.00 95.00 91 ARG A N 1
ATOM 677 C CA . ARG A 1 91 ? 28.013 -1.844 -29.658 1.00 95.00 91 ARG A CA 1
ATOM 678 C C . ARG A 1 91 ? 27.415 -1.931 -28.261 1.00 95.00 91 ARG A C 1
ATOM 680 O O . ARG A 1 91 ? 26.464 -1.218 -27.973 1.00 95.00 91 ARG A O 1
ATOM 687 N N . GLU A 1 92 ? 27.974 -2.761 -27.388 1.00 94.38 92 GLU A N 1
ATOM 688 C CA . GLU A 1 92 ? 27.414 -2.985 -26.050 1.00 94.38 92 GLU A CA 1
ATOM 689 C C . GLU A 1 92 ? 27.390 -1.718 -25.166 1.00 94.38 92 GLU A C 1
ATOM 691 O O . GLU A 1 92 ? 26.318 -1.387 -24.650 1.00 94.38 92 GLU A O 1
ATOM 696 N N . PRO A 1 93 ? 28.499 -0.965 -24.988 1.00 95.25 93 PRO A N 1
ATOM 697 C CA . PRO A 1 93 ? 28.469 0.250 -24.173 1.00 95.25 93 PRO A CA 1
ATOM 698 C C . PRO A 1 93 ? 27.585 1.346 -24.779 1.00 95.25 93 PRO A C 1
ATOM 700 O O . PRO A 1 93 ? 26.870 2.016 -24.038 1.00 95.25 93 PRO A O 1
ATOM 703 N N . VAL A 1 94 ? 27.574 1.501 -26.109 1.00 96.25 94 VAL A N 1
ATOM 704 C CA . VAL A 1 94 ? 26.725 2.502 -26.776 1.00 96.25 94 VAL A CA 1
ATOM 705 C C . VAL A 1 94 ? 25.244 2.143 -26.654 1.00 96.25 94 VAL A C 1
ATOM 707 O O . VAL A 1 94 ? 24.426 3.020 -26.397 1.00 96.25 94 VAL A O 1
ATOM 710 N N . LEU A 1 95 ? 24.882 0.863 -26.778 1.00 96.25 95 LEU A N 1
ATOM 711 C CA . LEU A 1 95 ? 23.504 0.412 -26.579 1.00 96.25 95 LEU A CA 1
ATOM 712 C C . LEU A 1 95 ? 23.037 0.587 -25.134 1.00 96.25 95 LEU A C 1
ATOM 714 O O . LEU A 1 95 ? 21.898 0.993 -24.918 1.00 96.25 95 LEU A O 1
ATOM 718 N N . ARG A 1 96 ? 23.893 0.303 -24.143 1.00 96.31 96 ARG A N 1
ATOM 719 C CA . ARG A 1 96 ? 23.586 0.542 -22.722 1.00 96.31 96 ARG A CA 1
ATOM 720 C C . ARG A 1 96 ? 23.298 2.020 -22.457 1.00 96.31 96 ARG A C 1
ATOM 722 O O . ARG A 1 96 ? 22.295 2.331 -21.822 1.00 96.31 96 ARG A O 1
ATOM 729 N N . ASP A 1 97 ? 24.149 2.907 -22.967 1.00 97.19 97 ASP A N 1
ATOM 730 C CA . ASP A 1 97 ? 23.990 4.357 -22.819 1.00 97.19 97 ASP A CA 1
ATOM 731 C C . ASP A 1 97 ? 22.738 4.879 -23.544 1.00 97.19 97 ASP A C 1
ATO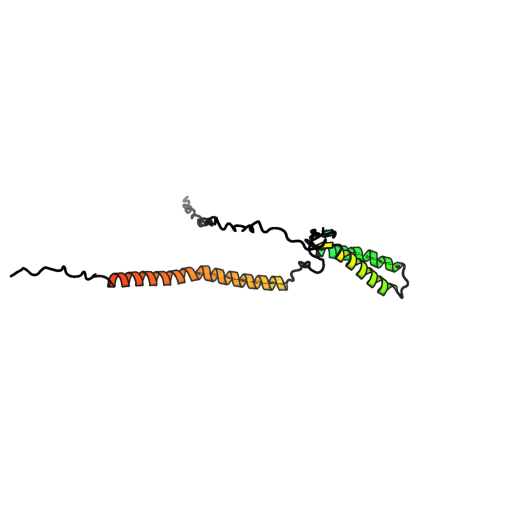M 733 O O . ASP A 1 97 ? 21.953 5.643 -22.979 1.00 97.19 97 ASP A O 1
ATOM 737 N N . ALA A 1 98 ? 22.486 4.394 -24.763 1.00 96.75 98 ALA A N 1
ATOM 738 C CA . ALA A 1 98 ? 21.284 4.724 -25.522 1.00 96.75 98 ALA A CA 1
ATOM 739 C C . ALA A 1 98 ? 20.005 4.252 -24.815 1.00 96.75 98 ALA A C 1
ATOM 741 O O . ALA A 1 98 ? 19.031 5.002 -24.760 1.00 96.75 98 ALA A O 1
ATOM 742 N N . GLN A 1 99 ? 20.011 3.043 -24.241 1.00 97.19 99 GLN A N 1
ATOM 743 C CA . GLN A 1 99 ? 18.888 2.502 -23.474 1.00 97.19 99 GLN A CA 1
ATOM 744 C C . GLN A 1 99 ? 18.612 3.353 -22.232 1.00 97.19 99 GLN A C 1
ATOM 746 O O . GLN A 1 99 ? 17.479 3.786 -22.031 1.00 97.19 99 GLN A O 1
ATOM 751 N N . TRP A 1 100 ? 19.648 3.646 -21.441 1.00 97.31 100 TRP A N 1
ATOM 752 C CA . TRP A 1 100 ? 19.532 4.500 -20.260 1.00 97.31 100 TRP A CA 1
ATOM 753 C C . TRP A 1 100 ? 18.998 5.890 -20.613 1.00 97.31 100 TRP A C 1
ATOM 755 O O . TRP A 1 100 ? 18.085 6.390 -19.955 1.00 97.31 100 TRP A O 1
ATOM 765 N N . THR A 1 101 ? 19.533 6.503 -21.672 1.00 97.75 101 THR A N 1
ATOM 766 C CA . THR A 1 101 ? 19.123 7.834 -22.136 1.00 97.75 101 THR A CA 1
ATOM 767 C C . THR A 1 101 ? 17.673 7.836 -22.610 1.00 97.75 101 THR A C 1
ATOM 769 O O . THR A 1 101 ? 16.910 8.731 -22.250 1.00 97.75 101 THR A O 1
ATOM 772 N N . PHE A 1 102 ? 17.273 6.825 -23.384 1.00 97.88 102 PHE A N 1
ATOM 773 C CA . PHE A 1 102 ? 15.899 6.660 -23.847 1.00 97.88 102 PHE A CA 1
ATOM 774 C C . PHE A 1 102 ? 14.919 6.521 -22.676 1.00 97.88 102 PHE A C 1
ATOM 776 O O . PHE A 1 102 ? 13.953 7.281 -22.594 1.00 97.88 102 PHE A O 1
ATOM 783 N N . GLU A 1 103 ? 15.177 5.590 -21.755 1.00 97.56 103 GLU A N 1
ATOM 784 C CA . GLU A 1 103 ? 14.307 5.354 -20.601 1.00 97.56 103 GLU A CA 1
ATOM 785 C C . GLU A 1 103 ? 14.233 6.587 -19.701 1.00 97.56 103 GLU A C 1
ATOM 787 O O . GLU A 1 103 ? 13.136 7.028 -19.361 1.00 97.56 103 GLU A O 1
ATOM 792 N N . SER A 1 104 ? 15.377 7.194 -19.376 1.00 97.38 104 SER A N 1
ATOM 793 C CA . SER A 1 104 ? 15.442 8.386 -18.524 1.00 97.38 104 SER A CA 1
ATOM 794 C C . SER A 1 104 ? 14.673 9.554 -19.138 1.00 97.38 104 SER A C 1
ATOM 796 O O . SER A 1 104 ? 13.861 10.181 -18.460 1.00 97.38 104 SER A O 1
ATOM 798 N N . ALA A 1 105 ? 14.839 9.800 -20.443 1.00 98.06 105 ALA A N 1
ATOM 799 C CA . ALA A 1 105 ? 14.111 10.856 -21.135 1.00 98.06 105 ALA A CA 1
ATOM 800 C C . ALA A 1 105 ? 12.591 10.632 -21.088 1.00 98.06 105 ALA A C 1
ATOM 802 O O . ALA A 1 105 ? 11.835 11.583 -20.893 1.00 98.06 105 ALA A O 1
ATOM 803 N N . VAL A 1 106 ? 12.115 9.390 -21.220 1.00 97.44 106 VAL A N 1
ATOM 804 C CA . VAL A 1 106 ? 10.682 9.088 -21.077 1.00 97.44 106 VAL A CA 1
ATOM 805 C C . VAL A 1 106 ? 10.216 9.314 -19.637 1.00 97.44 106 VAL A C 1
ATOM 807 O O . VAL A 1 106 ? 9.193 9.963 -19.425 1.00 97.44 106 VAL A O 1
ATOM 810 N N . GLN A 1 107 ? 10.968 8.831 -18.647 1.00 97.19 107 GLN A N 1
ATOM 811 C CA . GLN A 1 107 ? 10.624 8.955 -17.227 1.00 97.19 107 GLN A CA 1
ATOM 812 C C . GLN A 1 107 ? 10.557 10.419 -16.761 1.00 97.19 107 GLN A C 1
ATOM 814 O O . GLN A 1 107 ? 9.675 10.778 -15.982 1.00 97.19 107 GLN A O 1
ATOM 819 N N . GLU A 1 108 ? 11.428 11.292 -17.272 1.00 96.50 108 GLU A N 1
ATOM 820 C CA . GLU A 1 108 ? 11.403 12.734 -16.987 1.00 96.50 108 GLU A CA 1
ATOM 821 C C . GLU A 1 108 ? 10.196 13.453 -17.612 1.00 96.50 108 GLU A C 1
ATOM 823 O O . GLU A 1 108 ? 9.723 14.465 -17.086 1.00 96.50 108 GLU A O 1
ATOM 828 N N . ASN A 1 109 ? 9.665 12.920 -18.716 1.00 97.06 109 ASN A N 1
ATOM 829 C CA . ASN A 1 109 ? 8.574 13.518 -19.489 1.00 97.06 109 ASN A CA 1
ATOM 830 C C . ASN A 1 109 ? 7.191 12.912 -19.188 1.00 97.06 109 ASN A C 1
ATOM 832 O O . ASN A 1 109 ? 6.197 13.293 -19.814 1.00 97.06 109 ASN A O 1
ATOM 836 N N . VAL A 1 110 ? 7.096 12.017 -18.203 1.00 96.94 110 VAL A N 1
ATOM 837 C CA . VAL A 1 110 ? 5.847 11.395 -17.743 1.00 96.94 110 VAL A CA 1
ATOM 838 C C . VAL A 1 110 ? 5.603 11.724 -16.268 1.00 96.94 110 VAL A C 1
ATOM 840 O O . VAL A 1 110 ? 6.531 11.844 -15.470 1.00 96.94 110 VAL A O 1
ATOM 843 N N . SER A 1 111 ? 4.336 11.876 -15.886 1.00 96.00 111 SER A N 1
ATOM 844 C CA . SER A 1 111 ? 3.911 11.943 -14.487 1.00 96.00 111 SER A CA 1
ATOM 845 C C . SER A 1 111 ? 2.891 10.855 -14.176 1.00 96.00 111 SER A C 1
ATOM 847 O O . SER A 1 111 ? 2.000 10.576 -14.979 1.00 96.00 111 SER A O 1
ATOM 849 N N . ILE A 1 112 ? 3.006 10.232 -13.002 1.00 96.12 112 ILE A N 1
ATOM 850 C CA . ILE A 1 112 ? 2.071 9.198 -12.546 1.00 96.12 112 ILE A CA 1
ATOM 851 C C . ILE A 1 112 ? 1.169 9.818 -11.488 1.00 96.12 112 ILE A C 1
ATOM 853 O O . ILE A 1 112 ? 1.637 10.208 -10.424 1.00 96.12 112 ILE A O 1
ATOM 857 N N . ASN A 1 113 ? -0.122 9.967 -11.790 1.00 92.75 113 ASN A N 1
ATOM 858 C CA . ASN A 1 113 ? -1.087 10.649 -10.915 1.00 92.75 113 ASN A CA 1
ATOM 859 C C . ASN A 1 113 ? -0.614 12.049 -10.456 1.00 92.75 113 ASN A C 1
ATOM 861 O O . ASN A 1 113 ? -0.906 12.487 -9.348 1.00 92.75 113 ASN A O 1
ATOM 865 N N . GLY A 1 114 ? 0.125 12.757 -11.321 1.00 92.06 114 GLY A N 1
ATOM 866 C CA . GLY A 1 114 ? 0.692 14.083 -11.041 1.00 92.06 114 GLY A CA 1
ATOM 867 C C . GLY A 1 114 ? 2.023 14.077 -10.280 1.00 92.06 114 GLY A C 1
ATOM 868 O O . GLY A 1 114 ? 2.644 15.131 -10.158 1.00 92.06 114 GLY A O 1
ATOM 869 N N . GLN A 1 115 ? 2.497 12.918 -9.823 1.00 94.00 115 GLN A N 1
ATOM 870 C CA . GLN A 1 115 ? 3.799 12.766 -9.172 1.00 94.00 115 GLN A CA 1
ATOM 871 C C . GLN A 1 115 ? 4.912 12.552 -10.202 1.00 94.00 115 GLN A C 1
ATOM 873 O O . GLN A 1 115 ? 4.670 12.045 -11.304 1.00 94.00 115 GLN A O 1
ATOM 878 N N . ALA A 1 116 ? 6.140 12.946 -9.854 1.00 94.94 116 ALA A N 1
ATOM 879 C CA . ALA A 1 116 ? 7.310 12.610 -10.658 1.00 94.94 116 ALA A CA 1
ATOM 880 C C . ALA A 1 116 ? 7.568 11.097 -10.656 1.00 94.94 116 ALA A C 1
ATOM 882 O O . ALA A 1 116 ? 7.199 10.405 -9.711 1.00 94.94 116 ALA A O 1
ATOM 883 N N . TRP A 1 117 ? 8.234 10.586 -11.696 1.00 95.44 117 TRP A N 1
ATOM 884 C CA . TRP A 1 117 ? 8.497 9.150 -11.845 1.00 95.44 117 TRP A CA 1
ATOM 885 C C . TRP A 1 117 ? 9.151 8.503 -10.610 1.00 95.44 117 TRP A C 1
ATOM 887 O O . TRP A 1 117 ? 8.744 7.416 -10.204 1.00 95.44 117 TRP A O 1
ATOM 897 N N . GLN A 1 118 ? 10.120 9.186 -9.990 1.00 92.56 118 GLN A N 1
ATOM 898 C CA . GLN A 1 118 ? 10.844 8.692 -8.808 1.00 92.56 118 GLN A CA 1
ATOM 899 C C . GLN A 1 118 ? 10.002 8.716 -7.522 1.00 92.56 118 GLN A C 1
ATOM 901 O O . GLN A 1 118 ? 10.226 7.921 -6.618 1.00 92.56 118 GLN A O 1
ATOM 906 N N . GLU A 1 119 ? 9.033 9.627 -7.434 1.00 92.00 119 GLU A N 1
ATOM 907 C CA . GLU A 1 119 ? 8.162 9.800 -6.261 1.00 92.00 119 GLU A CA 1
ATOM 908 C C . GLU A 1 119 ? 6.910 8.925 -6.340 1.00 92.00 119 GLU A C 1
ATOM 910 O O . GLU A 1 119 ? 6.267 8.633 -5.332 1.00 92.00 119 GLU A O 1
ATOM 915 N N . ALA A 1 120 ? 6.533 8.545 -7.558 1.00 92.50 120 ALA A N 1
ATOM 916 C CA . ALA A 1 120 ? 5.385 7.712 -7.814 1.00 92.50 120 ALA A CA 1
ATOM 917 C C . ALA A 1 120 ? 5.621 6.301 -7.276 1.00 92.50 120 ALA A C 1
ATOM 919 O O . ALA A 1 120 ? 6.551 5.604 -7.698 1.00 92.50 120 ALA A O 1
ATOM 920 N N . SER A 1 121 ? 4.725 5.883 -6.384 1.00 86.00 121 SER A N 1
ATOM 921 C CA . SER A 1 121 ? 4.713 4.532 -5.838 1.00 86.00 121 SER A CA 1
ATOM 922 C C . SER A 1 121 ? 4.575 3.507 -6.958 1.00 86.00 121 SER A C 1
ATOM 924 O O . SER A 1 121 ? 3.654 3.567 -7.783 1.00 86.00 121 SER A O 1
ATOM 926 N N . ASP A 1 122 ? 5.470 2.528 -6.952 1.00 80.12 122 ASP A N 1
ATOM 927 C CA . ASP A 1 122 ? 5.228 1.272 -7.632 1.00 80.12 122 ASP A CA 1
ATOM 928 C C . ASP A 1 122 ? 4.198 0.534 -6.779 1.00 80.12 122 ASP A C 1
ATOM 930 O O . ASP A 1 122 ? 4.514 0.054 -5.698 1.00 80.12 122 ASP A O 1
ATOM 934 N N . ASN A 1 123 ? 2.935 0.498 -7.219 1.00 68.88 123 ASN A N 1
ATOM 935 C CA . ASN A 1 123 ? 1.818 -0.162 -6.516 1.00 68.88 123 ASN A CA 1
ATOM 936 C C . ASN A 1 123 ? 1.956 -1.705 -6.462 1.00 68.88 123 ASN A C 1
ATOM 938 O O . ASN A 1 123 ? 0.974 -2.438 -6.577 1.00 68.88 123 ASN A O 1
ATOM 942 N N . TYR A 1 124 ? 3.180 -2.199 -6.339 1.00 73.94 124 TYR A N 1
ATOM 943 C CA . TYR A 1 124 ? 3.553 -3.583 -6.148 1.00 73.94 124 TYR A CA 1
ATOM 944 C C . TYR A 1 124 ? 3.612 -3.860 -4.650 1.00 73.94 124 TYR A C 1
ATOM 946 O O . TYR A 1 124 ? 4.660 -3.748 -4.021 1.00 73.94 124 TYR A O 1
ATOM 954 N N . PHE A 1 125 ? 2.471 -4.223 -4.076 1.00 77.44 125 PHE A N 1
ATOM 955 C CA . PHE A 1 125 ? 2.476 -4.870 -2.770 1.00 77.44 125 PHE A CA 1
ATOM 956 C C . PHE A 1 125 ? 3.093 -6.255 -2.930 1.00 77.44 125 PHE A C 1
ATOM 958 O O . PHE A 1 125 ? 2.644 -7.030 -3.778 1.00 77.44 125 PHE A O 1
ATOM 965 N N . MET A 1 126 ? 4.132 -6.554 -2.154 1.00 86.56 126 MET A N 1
ATOM 966 C CA . MET A 1 126 ? 4.674 -7.905 -2.107 1.00 86.56 126 MET A CA 1
ATOM 967 C C . MET A 1 126 ? 3.748 -8.795 -1.278 1.00 86.56 126 MET A C 1
ATOM 969 O O . MET A 1 126 ? 3.062 -8.324 -0.368 1.00 86.56 126 MET A O 1
ATOM 973 N N . ASP A 1 127 ? 3.775 -10.103 -1.535 1.00 88.81 127 ASP A N 1
ATOM 974 C CA . ASP A 1 127 ? 3.003 -11.073 -0.746 1.00 88.81 127 ASP A CA 1
ATOM 975 C C . ASP A 1 127 ? 3.333 -10.984 0.756 1.00 88.81 127 ASP A C 1
ATOM 977 O O . ASP A 1 127 ? 2.464 -11.197 1.598 1.00 88.81 127 ASP A O 1
ATOM 981 N N . SER A 1 128 ? 4.569 -10.606 1.109 1.00 92.50 128 SER A N 1
ATOM 982 C CA . SER A 1 128 ? 4.977 -10.345 2.494 1.00 92.50 128 SER A CA 1
ATOM 983 C C . SER A 1 128 ? 4.238 -9.166 3.125 1.00 92.50 128 SER A C 1
ATOM 985 O O . SER A 1 128 ? 3.846 -9.248 4.286 1.00 92.50 128 SER A O 1
ATOM 987 N N . ASP A 1 129 ? 4.029 -8.085 2.372 1.00 91.56 129 ASP A N 1
ATOM 988 C CA . ASP A 1 129 ? 3.360 -6.880 2.869 1.00 91.56 129 ASP A CA 1
ATOM 989 C C . ASP A 1 129 ? 1.877 -7.166 3.110 1.00 91.56 129 ASP A C 1
ATOM 991 O O . ASP A 1 129 ? 1.313 -6.766 4.129 1.00 91.56 129 ASP A O 1
ATOM 995 N N . ILE A 1 130 ? 1.264 -7.926 2.193 1.00 94.44 130 ILE A N 1
ATOM 996 C CA . ILE A 1 130 ? -0.114 -8.401 2.328 1.00 94.44 130 ILE A CA 1
ATOM 997 C C . ILE A 1 130 ? -0.236 -9.297 3.560 1.00 94.44 130 ILE A C 1
ATOM 999 O O . ILE A 1 130 ? -1.144 -9.093 4.358 1.00 94.44 130 ILE A O 1
ATOM 1003 N N . LYS A 1 131 ? 0.698 -10.232 3.772 1.00 95.94 131 LYS A N 1
ATOM 1004 C CA . LYS A 1 131 ? 0.674 -11.123 4.940 1.00 95.94 131 LYS A CA 1
ATOM 1005 C C . LYS A 1 131 ? 0.756 -10.377 6.264 1.00 95.94 131 LYS A C 1
ATOM 1007 O O . LYS A 1 131 ? -0.036 -10.643 7.160 1.00 95.94 131 LYS A O 1
ATOM 1012 N N . VAL A 1 132 ? 1.659 -9.403 6.368 1.00 96.75 132 VAL A N 1
ATOM 1013 C CA . VAL A 1 132 ? 1.771 -8.563 7.569 1.00 96.75 132 VAL A CA 1
ATOM 1014 C C . VAL A 1 132 ? 0.468 -7.801 7.833 1.00 96.75 132 VAL A C 1
ATOM 1016 O O . VAL A 1 132 ? 0.056 -7.671 8.985 1.00 96.75 132 VAL A O 1
ATOM 1019 N N . LEU A 1 133 ? -0.189 -7.302 6.782 1.00 97.25 133 LEU A N 1
ATOM 1020 C CA . LEU A 1 133 ? -1.470 -6.610 6.909 1.00 97.25 133 LEU A CA 1
ATOM 1021 C C . LEU A 1 133 ? -2.609 -7.559 7.316 1.00 97.25 133 LEU A C 1
ATOM 1023 O O . LEU A 1 133 ? -3.422 -7.191 8.163 1.00 97.25 133 LEU A O 1
ATOM 1027 N N . GLU A 1 134 ? -2.666 -8.760 6.738 1.00 97.75 134 GLU A N 1
ATOM 1028 C CA . GLU A 1 134 ? -3.639 -9.804 7.086 1.00 97.75 134 GLU A CA 1
ATOM 1029 C C . GLU A 1 134 ? -3.521 -10.201 8.563 1.00 97.75 134 GLU A C 1
ATOM 1031 O O . GLU A 1 134 ? -4.521 -10.177 9.280 1.00 97.75 134 GLU A O 1
ATOM 1036 N N . ASP A 1 135 ? -2.304 -10.461 9.046 1.00 98.19 135 ASP A N 1
ATOM 1037 C CA . ASP A 1 135 ? -2.059 -10.854 10.437 1.00 98.19 135 ASP A CA 1
ATOM 1038 C C . ASP A 1 135 ? -2.493 -9.753 11.425 1.00 98.19 135 ASP A C 1
ATOM 1040 O O . ASP A 1 135 ? -3.145 -10.028 12.437 1.00 98.19 135 ASP A O 1
ATOM 1044 N N . GLN A 1 136 ? -2.192 -8.483 11.115 1.00 98.56 136 GLN A N 1
ATOM 1045 C CA . GLN A 1 136 ? -2.652 -7.341 11.918 1.00 98.56 136 GLN A CA 1
ATOM 1046 C C . GLN A 1 136 ? -4.177 -7.211 11.912 1.00 98.56 136 GLN A C 1
ATOM 1048 O O . GLN A 1 136 ? -4.791 -6.858 12.923 1.00 98.56 136 GLN A O 1
ATOM 1053 N N . PHE A 1 137 ? -4.804 -7.472 10.767 1.00 98.62 137 PHE A N 1
ATOM 1054 C CA . PHE A 1 137 ? -6.249 -7.396 10.644 1.00 98.62 137 PHE A CA 1
ATOM 1055 C C . PHE A 1 137 ? -6.938 -8.488 11.466 1.00 98.62 137 PHE A C 1
ATOM 1057 O O . PHE A 1 137 ? -7.899 -8.193 12.181 1.00 98.62 137 PHE A O 1
ATOM 1064 N N . ASP A 1 138 ? -6.410 -9.710 11.444 1.00 98.75 138 ASP A N 1
ATOM 1065 C CA . ASP A 1 138 ? -6.905 -10.821 12.255 1.00 98.75 138 ASP A CA 1
ATOM 1066 C C . ASP A 1 138 ? -6.768 -10.538 13.757 1.00 98.75 138 ASP A C 1
ATOM 1068 O O . ASP A 1 138 ? -7.717 -10.763 14.518 1.00 98.75 138 ASP A O 1
ATOM 1072 N N . GLU A 1 139 ? -5.645 -9.959 14.194 1.00 98.62 139 GLU A N 1
ATOM 1073 C CA . GLU A 1 139 ? -5.465 -9.524 15.583 1.00 98.62 139 GLU A CA 1
ATOM 1074 C C . GLU A 1 139 ? -6.548 -8.514 15.999 1.00 98.62 139 GLU A C 1
ATOM 1076 O O . GLU A 1 139 ? -7.220 -8.689 17.024 1.00 98.62 139 GLU A O 1
ATOM 1081 N N . ILE A 1 140 ? -6.780 -7.486 15.176 1.00 98.69 140 ILE A N 1
ATOM 1082 C CA . ILE A 1 140 ? -7.785 -6.450 15.448 1.00 98.69 140 ILE A CA 1
ATOM 1083 C C . ILE A 1 140 ? -9.199 -7.039 15.445 1.00 98.69 140 ILE A C 1
ATOM 1085 O O . ILE A 1 140 ? -10.008 -6.696 16.314 1.00 98.69 140 ILE A O 1
ATOM 1089 N N . ILE A 1 141 ? -9.522 -7.933 14.507 1.00 98.81 141 ILE A N 1
ATOM 1090 C CA . ILE A 1 141 ? -10.821 -8.612 14.472 1.00 98.81 141 ILE A CA 1
ATOM 1091 C C . ILE A 1 141 ? -11.048 -9.373 15.777 1.00 98.81 141 ILE A C 1
ATOM 1093 O O . ILE A 1 141 ? -12.116 -9.240 16.386 1.00 98.81 141 ILE A O 1
ATOM 1097 N N . VAL A 1 142 ? -10.060 -10.150 16.225 1.00 98.88 142 VAL A N 1
ATOM 1098 C CA . VAL A 1 142 ? -10.163 -10.960 17.443 1.00 98.88 142 VAL A CA 1
ATOM 1099 C C . VAL A 1 142 ? -10.288 -10.077 18.684 1.00 98.88 142 VAL A C 1
ATOM 1101 O O . VAL A 1 142 ? -11.163 -10.338 19.521 1.00 98.88 142 VAL A O 1
ATOM 1104 N N . ASP A 1 143 ? -9.488 -9.014 18.807 1.00 98.75 143 ASP A N 1
ATOM 1105 C CA . ASP A 1 143 ? -9.576 -8.067 19.926 1.00 98.75 143 ASP A CA 1
ATOM 1106 C C . ASP A 1 143 ? -10.948 -7.385 19.966 1.00 98.75 143 ASP A C 1
ATOM 1108 O O . ASP A 1 143 ? -11.638 -7.409 20.991 1.00 98.75 143 ASP A O 1
ATOM 1112 N N . ILE A 1 144 ? -11.413 -6.845 18.836 1.00 98.81 144 ILE A N 1
ATOM 1113 C CA . ILE A 1 144 ? -12.708 -6.162 18.759 1.00 98.81 144 ILE A CA 1
ATOM 1114 C C . ILE A 1 144 ? -13.858 -7.134 19.036 1.00 98.81 144 ILE A C 1
ATOM 1116 O O . ILE A 1 144 ? -14.775 -6.791 19.790 1.00 98.81 144 ILE A O 1
ATOM 1120 N N . ALA A 1 145 ? -13.835 -8.347 18.480 1.00 98.81 145 ALA A N 1
ATOM 1121 C CA . ALA A 1 145 ? -14.847 -9.364 18.754 1.00 98.81 145 ALA A CA 1
ATOM 1122 C C . ALA A 1 145 ? -14.868 -9.740 20.244 1.00 98.81 145 ALA A C 1
ATOM 1124 O O . ALA A 1 145 ? -15.936 -9.828 20.863 1.00 98.81 145 ALA A O 1
ATOM 1125 N N . THR A 1 146 ? -13.690 -9.882 20.853 1.00 98.62 146 THR A N 1
ATOM 1126 C CA . THR A 1 146 ? -13.541 -10.167 22.283 1.00 98.62 146 THR A CA 1
ATOM 1127 C C . THR A 1 146 ? -14.072 -9.020 23.137 1.00 98.62 146 THR A C 1
ATOM 1129 O O . THR A 1 146 ? -14.840 -9.260 24.076 1.00 98.62 146 THR A O 1
ATOM 1132 N N . LYS A 1 147 ? -13.758 -7.768 22.788 1.00 98.69 147 LYS A N 1
ATOM 1133 C CA . LYS A 1 147 ? -14.285 -6.571 23.454 1.00 98.69 147 LYS A CA 1
ATOM 1134 C C . LYS A 1 147 ? -15.802 -6.504 23.355 1.00 98.69 147 LYS A C 1
ATOM 1136 O O . LYS A 1 147 ? -16.465 -6.423 24.387 1.00 98.69 147 LYS A O 1
ATOM 1141 N N . ARG A 1 148 ? -16.366 -6.642 22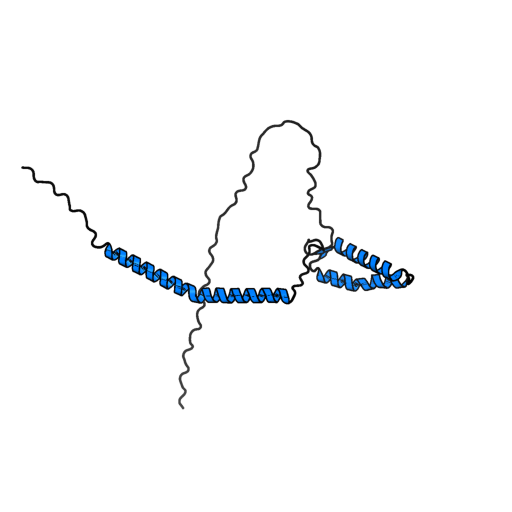.151 1.00 98.56 148 ARG A N 1
ATOM 1142 C CA . ARG A 1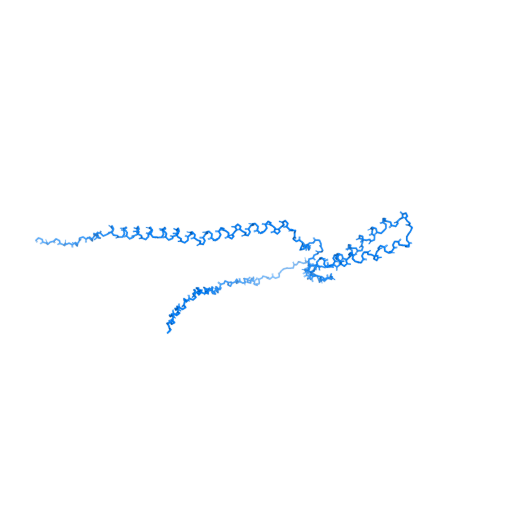 148 ? -17.824 -6.662 21.921 1.00 98.56 148 ARG A CA 1
ATOM 1143 C C . ARG A 1 148 ? -18.520 -7.757 22.734 1.00 98.56 148 ARG A C 1
ATOM 1145 O O . ARG A 1 148 ? -19.608 -7.527 23.251 1.00 98.56 148 ARG A O 1
ATOM 1152 N N . LYS A 1 149 ? -17.883 -8.919 22.910 1.00 98.06 149 LYS A N 1
ATOM 1153 C CA . LYS A 1 149 ? -18.425 -10.033 23.704 1.00 98.06 149 LYS A CA 1
ATOM 1154 C C . LYS A 1 149 ? -18.342 -9.795 25.215 1.00 98.06 149 LYS A C 1
ATOM 1156 O O . LYS A 1 149 ? -19.298 -10.077 25.937 1.00 98.06 149 LYS A O 1
ATOM 1161 N N . GLN A 1 150 ? -17.192 -9.346 25.714 1.00 98.44 150 GLN A N 1
ATOM 1162 C CA . GLN A 1 150 ? -16.895 -9.348 27.151 1.00 98.44 150 GLN A CA 1
ATOM 1163 C C . GLN A 1 150 ? -17.182 -8.013 27.843 1.00 98.44 150 GLN A C 1
ATOM 1165 O O . GLN A 1 150 ? -17.661 -8.007 28.978 1.00 98.44 150 GLN A O 1
ATOM 1170 N N . TYR A 1 151 ? -16.885 -6.884 27.198 1.00 98.50 151 TYR A N 1
ATOM 1171 C CA . TYR A 1 151 ? -16.927 -5.576 27.855 1.00 98.50 151 TYR A CA 1
ATOM 1172 C C . TYR A 1 151 ? -18.339 -5.160 28.270 1.00 98.50 151 TYR A C 1
ATOM 1174 O O . TYR A 1 151 ? -18.469 -4.707 29.405 1.00 98.50 151 TYR A O 1
ATOM 1182 N N . PRO A 1 152 ? -19.411 -5.384 27.479 1.00 98.69 152 PRO A N 1
ATOM 1183 C CA . PRO A 1 152 ? -20.767 -5.069 27.930 1.00 98.69 152 PRO A CA 1
ATOM 1184 C C . PRO A 1 152 ? -21.136 -5.777 29.238 1.00 98.69 152 PRO A C 1
ATOM 1186 O O . PRO A 1 152 ? -21.744 -5.173 30.116 1.00 98.69 152 PRO A O 1
ATOM 1189 N N . ARG A 1 153 ? -20.700 -7.032 29.417 1.00 98.19 153 ARG A N 1
ATOM 1190 C CA . ARG A 1 153 ? -20.942 -7.807 30.645 1.00 98.19 153 ARG A CA 1
ATOM 1191 C C . ARG A 1 153 ? -20.147 -7.259 31.829 1.00 98.19 153 ARG A C 1
ATOM 1193 O O . ARG A 1 153 ? -20.710 -7.083 32.904 1.00 98.19 153 ARG A O 1
ATOM 1200 N N . LYS A 1 154 ? -18.863 -6.940 31.622 1.00 98.44 154 LYS A N 1
ATOM 1201 C CA . LYS A 1 154 ? -18.015 -6.322 32.655 1.00 98.44 154 LYS A CA 1
ATOM 1202 C C . LYS A 1 154 ? -18.567 -4.958 33.073 1.00 98.44 154 LYS A C 1
ATOM 1204 O O . LYS A 1 154 ? -18.693 -4.695 34.262 1.00 98.44 154 LYS A O 1
ATOM 1209 N N . ILE A 1 155 ? -18.936 -4.106 32.117 1.00 98.62 155 ILE A N 1
ATOM 1210 C CA . ILE A 1 155 ? -19.524 -2.785 32.383 1.00 98.62 155 ILE A CA 1
ATOM 1211 C C . ILE A 1 155 ? -20.832 -2.941 33.160 1.00 98.62 155 ILE A C 1
ATOM 1213 O O . ILE A 1 155 ? -21.006 -2.292 34.189 1.00 98.62 155 ILE A O 1
ATOM 1217 N N . LEU A 1 156 ? -21.716 -3.839 32.715 1.00 98.62 156 LEU A N 1
ATOM 1218 C CA . LEU A 1 156 ? -22.985 -4.114 33.384 1.00 98.62 156 LEU A CA 1
ATOM 1219 C C . LEU A 1 156 ? -22.780 -4.510 34.852 1.00 98.62 156 LEU A C 1
ATOM 1221 O O . LEU A 1 156 ? -23.456 -3.977 35.727 1.00 98.62 156 LEU A O 1
ATOM 1225 N N . GLU A 1 157 ? -21.822 -5.393 35.136 1.00 98.56 157 GLU A N 1
ATOM 1226 C CA . GLU A 1 157 ? -21.497 -5.800 36.505 1.00 98.56 157 GLU A CA 1
ATOM 1227 C C . GLU A 1 157 ? -21.098 -4.605 37.389 1.00 98.56 157 GLU A C 1
ATOM 1229 O O . GLU A 1 157 ? -21.610 -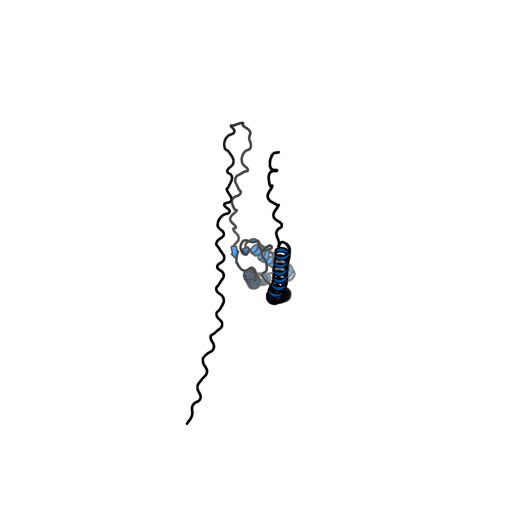4.451 38.502 1.00 98.56 157 GLU A O 1
ATOM 1234 N N . HIS A 1 158 ? -20.221 -3.730 36.888 1.00 98.62 158 HIS A N 1
ATOM 1235 C CA . HIS A 1 158 ? -19.775 -2.543 37.622 1.00 98.62 158 HIS A CA 1
ATOM 1236 C C . HIS A 1 158 ? -20.922 -1.552 37.842 1.00 98.62 158 HIS A C 1
ATOM 1238 O O . HIS A 1 158 ? -21.101 -1.047 38.951 1.00 98.62 158 HIS A O 1
ATOM 1244 N N . VAL A 1 159 ? -21.741 -1.310 36.817 1.00 98.75 159 VAL A N 1
ATOM 1245 C CA . VAL A 1 159 ? -22.889 -0.399 36.906 1.00 98.75 159 VAL A CA 1
ATOM 1246 C C . VAL A 1 159 ? -23.917 -0.914 37.916 1.00 98.75 159 VAL A C 1
ATOM 1248 O O . VAL A 1 159 ? -24.373 -0.141 38.757 1.00 98.75 159 VAL A O 1
ATOM 1251 N N . ILE A 1 160 ? -24.224 -2.217 37.922 1.00 98.69 160 ILE A N 1
ATOM 1252 C CA . ILE A 1 160 ? -25.125 -2.825 38.916 1.00 98.69 160 ILE A CA 1
ATOM 1253 C C . ILE A 1 160 ? -24.587 -2.623 40.338 1.00 98.69 160 ILE A C 1
ATOM 1255 O O . ILE A 1 160 ? -25.349 -2.245 41.230 1.00 98.69 160 ILE A O 1
ATOM 1259 N N . LYS A 1 161 ? -23.285 -2.849 40.563 1.00 98.50 161 LYS A N 1
ATOM 1260 C CA . LYS A 1 161 ? -22.645 -2.631 41.873 1.00 98.50 161 LYS A CA 1
ATOM 1261 C C . LYS A 1 161 ? -22.785 -1.176 42.329 1.00 98.50 161 LYS A C 1
ATOM 1263 O O . LYS A 1 16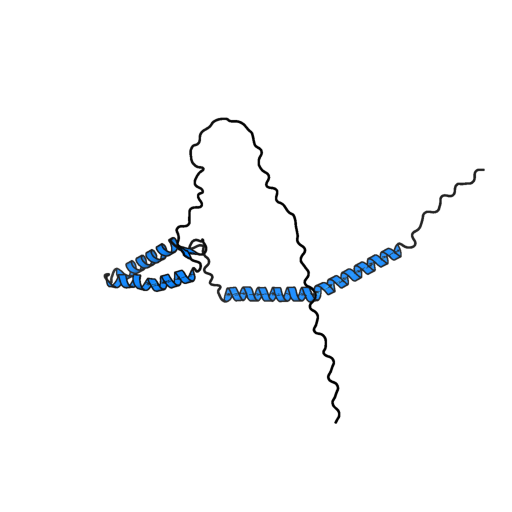1 ? -23.188 -0.937 43.464 1.00 98.50 161 LYS A O 1
ATOM 1268 N N . ILE A 1 162 ? -22.524 -0.218 41.438 1.00 98.69 162 ILE A N 1
ATOM 1269 C CA . ILE A 1 162 ? -22.638 1.219 41.732 1.00 98.69 162 ILE A CA 1
ATOM 1270 C C . ILE A 1 162 ? -24.081 1.604 42.067 1.00 98.69 162 ILE A C 1
ATOM 1272 O O . ILE A 1 162 ? -24.307 2.319 43.041 1.00 98.69 162 ILE A O 1
ATOM 1276 N N . ILE A 1 163 ? -25.062 1.129 41.295 1.00 98.56 163 ILE A N 1
ATOM 1277 C CA . ILE A 1 163 ? -26.480 1.432 41.539 1.00 98.56 163 ILE A CA 1
ATOM 1278 C C . ILE A 1 163 ? -26.915 0.884 42.902 1.00 98.56 163 ILE A C 1
ATOM 1280 O O . ILE A 1 163 ? -27.510 1.619 43.689 1.00 98.56 163 ILE A O 1
ATOM 1284 N N . LYS A 1 164 ? -26.565 -0.370 43.219 1.00 98.19 164 LYS A N 1
ATOM 1285 C CA . LYS A 1 164 ? -26.875 -0.978 44.523 1.00 98.19 164 LYS A CA 1
ATOM 1286 C C . LYS A 1 164 ? -26.225 -0.219 45.679 1.00 98.19 164 LYS A C 1
ATOM 1288 O O . LYS A 1 164 ? -26.893 0.046 46.671 1.00 98.19 164 LYS A O 1
ATOM 1293 N N . ALA A 1 165 ? -24.959 0.172 45.539 1.00 97.88 165 ALA A N 1
ATOM 1294 C CA . ALA A 1 165 ? -24.256 0.948 46.557 1.00 97.88 165 ALA A CA 1
ATOM 1295 C C . ALA A 1 165 ? -24.905 2.322 46.779 1.00 97.88 165 ALA A C 1
ATOM 1297 O O . ALA A 1 165 ? -25.158 2.704 47.918 1.00 97.88 165 ALA A O 1
ATOM 1298 N N . LYS A 1 166 ? -25.243 3.043 45.701 1.00 96.88 166 LYS A N 1
ATOM 1299 C CA . LYS A 1 166 ? -25.955 4.329 45.790 1.00 96.88 166 LYS A CA 1
ATOM 1300 C C . LYS A 1 166 ? -27.310 4.183 46.477 1.00 96.88 166 LYS A C 1
ATOM 1302 O O . LYS A 1 166 ? -27.657 5.008 47.315 1.00 96.88 166 LYS A O 1
ATOM 1307 N N . GLN A 1 167 ? -28.057 3.131 46.145 1.00 97.12 167 GLN A N 1
ATOM 1308 C CA . GLN A 1 167 ? -29.334 2.845 46.788 1.00 97.12 167 GLN A CA 1
ATOM 1309 C C . GLN A 1 167 ? -29.161 2.544 48.282 1.00 97.12 167 GLN A C 1
ATOM 1311 O O . GLN A 1 167 ? -29.969 2.994 49.088 1.00 97.12 167 GLN A O 1
ATOM 1316 N N . GLU A 1 168 ? -28.119 1.809 48.662 1.00 96.06 168 GLU A N 1
ATOM 1317 C CA . GLU A 1 168 ? -27.852 1.478 50.062 1.00 96.06 168 GLU A CA 1
ATOM 1318 C C . GLU A 1 168 ? -27.450 2.709 50.885 1.00 96.06 168 GLU A C 1
ATOM 1320 O O . GLU A 1 168 ? -28.006 2.935 51.957 1.00 96.06 168 GLU A O 1
ATOM 1325 N N . ILE A 1 169 ? -26.580 3.569 50.347 1.00 94.62 169 ILE A N 1
ATOM 1326 C CA . ILE A 1 169 ? -26.228 4.858 50.968 1.00 94.62 169 ILE A CA 1
ATOM 1327 C C . ILE A 1 169 ? -27.484 5.722 51.166 1.00 94.62 169 ILE A C 1
ATOM 1329 O O . ILE A 1 169 ? -27.669 6.329 52.219 1.00 94.62 169 ILE A O 1
ATOM 1333 N N . LEU A 1 170 ? -28.384 5.749 50.178 1.00 93.88 170 LEU A N 1
ATOM 1334 C CA . LEU A 1 170 ? -29.627 6.515 50.270 1.00 93.88 170 LEU A CA 1
ATOM 1335 C C . LEU A 1 170 ? -30.573 5.987 51.363 1.00 93.88 170 LEU A C 1
ATOM 1337 O O . LEU A 1 170 ? -31.265 6.777 52.006 1.00 93.88 170 LEU A O 1
ATOM 1341 N N . LYS A 1 171 ? -30.596 4.669 51.606 1.00 92.44 171 LYS A N 1
ATOM 1342 C CA . LYS A 1 171 ? -31.348 4.089 52.730 1.00 92.44 171 LYS A CA 1
ATOM 1343 C C . LYS A 1 171 ? -30.747 4.489 54.073 1.00 92.44 171 LYS A C 1
ATOM 1345 O O . LYS A 1 171 ? -31.504 4.829 54.971 1.00 92.44 171 LYS A O 1
ATOM 1350 N N . GLN A 1 172 ? -29.417 4.491 54.195 1.00 90.12 172 GLN A N 1
ATOM 1351 C CA . GLN A 1 172 ? -28.722 4.900 55.425 1.00 90.12 172 GLN A CA 1
ATOM 1352 C C . GLN A 1 172 ? -28.962 6.371 55.787 1.00 90.12 172 GLN A C 1
ATOM 1354 O O . GLN A 1 172 ? -28.894 6.729 56.958 1.00 90.12 172 GLN A O 1
ATOM 1359 N N . TYR A 1 173 ? -29.268 7.221 54.803 1.00 87.81 173 TYR A N 1
ATOM 1360 C CA . TYR A 1 173 ? -29.649 8.614 55.041 1.00 87.81 173 TYR A 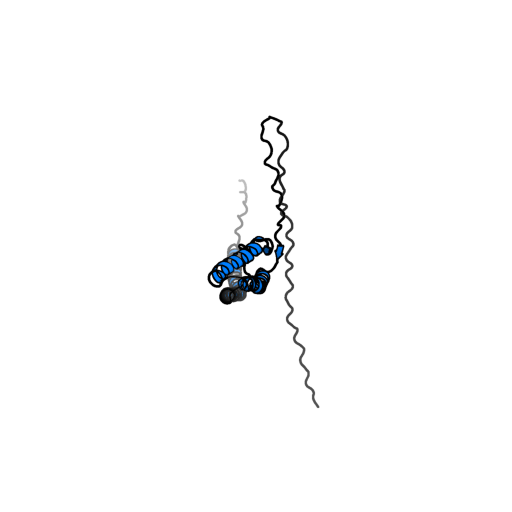CA 1
ATOM 1361 C C . TYR A 1 173 ? -30.993 8.761 55.784 1.00 87.81 173 TYR A C 1
ATOM 1363 O O . TYR A 1 173 ? -31.252 9.806 56.375 1.00 87.81 173 TYR A O 1
ATOM 1371 N N . HIS A 1 174 ? -31.850 7.733 55.783 1.00 80.69 174 HIS A N 1
ATOM 1372 C CA . HIS A 1 174 ? -33.111 7.738 56.525 1.00 80.69 174 HIS A CA 1
ATOM 1373 C C . HIS A 1 174 ? -32.962 6.996 57.870 1.00 80.69 174 HIS A C 1
ATOM 1375 O O . HIS A 1 174 ? -32.443 5.880 57.887 1.00 80.69 174 HIS A O 1
ATOM 1381 N N . PRO A 1 175 ? -33.468 7.550 58.992 1.00 82.19 175 PRO A N 1
ATOM 1382 C CA . PRO A 1 175 ? -34.334 8.723 59.077 1.00 82.19 175 PRO A CA 1
ATOM 1383 C C . PRO A 1 175 ? -33.555 10.042 59.037 1.00 82.19 175 PRO A C 1
ATOM 1385 O O . PRO A 1 175 ? -32.567 10.229 59.744 1.00 82.19 175 PRO A O 1
ATOM 1388 N N . VAL A 1 176 ? -34.060 10.983 58.240 1.00 83.19 176 VAL A N 1
ATOM 1389 C CA . VAL A 1 176 ? -33.559 12.357 58.226 1.00 83.19 176 VAL A CA 1
ATOM 1390 C C . VAL A 1 176 ? -33.970 13.008 59.542 1.00 83.19 176 VAL A C 1
ATOM 1392 O O . VAL A 1 176 ? -35.158 13.168 59.817 1.00 83.19 176 VAL A O 1
ATOM 1395 N N . VAL A 1 177 ? -32.998 13.346 60.389 1.00 82.69 177 VAL A N 1
ATOM 1396 C CA . VAL A 1 177 ? -33.272 14.058 61.641 1.00 82.69 177 VAL A CA 1
ATOM 1397 C C . VAL A 1 177 ? -33.587 15.510 61.298 1.00 82.69 177 VAL A C 1
ATOM 1399 O O . VAL A 1 177 ? -32.701 16.281 60.935 1.00 82.69 177 VAL A O 1
ATOM 1402 N N . HIS A 1 178 ? -34.861 15.879 61.394 1.00 79.81 178 HIS A N 1
ATOM 1403 C CA . HIS A 1 178 ? -35.293 17.267 61.289 1.00 79.81 178 HIS A CA 1
ATOM 1404 C C . HIS A 1 178 ? -35.026 17.989 62.617 1.00 79.81 178 HIS A C 1
ATOM 1406 O O . HIS A 1 178 ? -35.257 17.431 63.690 1.00 79.81 178 HIS A O 1
ATOM 1412 N N . SER A 1 179 ? -34.507 19.218 62.551 1.00 81.12 179 SER A N 1
ATOM 1413 C CA . SER A 1 179 ? -34.280 20.054 63.733 1.00 81.12 179 SER A CA 1
ATOM 1414 C C . SER A 1 179 ? -35.595 20.300 64.474 1.00 81.12 179 SER A C 1
ATOM 1416 O O . SER A 1 179 ? -36.604 20.604 63.844 1.00 81.12 179 SER A O 1
ATOM 1418 N N . LEU A 1 180 ? -35.565 20.169 65.800 1.00 78.19 180 LEU A N 1
ATOM 1419 C CA . LEU A 1 180 ? -36.719 20.382 66.671 1.00 78.19 180 LEU A CA 1
ATOM 1420 C C . LEU A 1 180 ? -37.236 21.827 66.544 1.00 78.19 180 LEU A C 1
ATOM 1422 O O . LEU A 1 180 ? -36.432 22.761 66.556 1.00 78.19 180 LEU A O 1
ATOM 1426 N N . ASP A 1 181 ? -38.556 22.008 66.458 1.00 78.38 181 ASP A N 1
ATOM 1427 C CA . ASP A 1 181 ? -39.177 23.336 66.408 1.00 78.38 181 ASP A CA 1
ATOM 1428 C C . ASP A 1 181 ? -38.843 24.144 67.670 1.00 78.38 181 ASP A C 1
ATOM 1430 O O . ASP A 1 181 ? -39.056 23.690 68.801 1.00 78.38 181 ASP A O 1
ATOM 1434 N N . LEU A 1 182 ? -38.324 25.359 67.470 1.00 78.62 182 LEU A N 1
ATOM 1435 C CA . LEU A 1 182 ? -37.985 26.296 68.537 1.00 78.62 182 LEU A CA 1
ATOM 1436 C C . LEU A 1 182 ? -39.278 26.762 69.224 1.00 78.62 182 LEU A C 1
ATOM 1438 O O . LEU A 1 182 ? -39.973 27.649 68.729 1.00 78.62 182 LEU A O 1
ATOM 1442 N N . LYS A 1 183 ? -39.620 26.161 70.366 1.00 76.12 183 LYS A N 1
ATOM 1443 C CA . LYS A 1 183 ? -40.683 26.688 71.228 1.00 76.12 183 LYS A CA 1
ATOM 1444 C C . LYS A 1 183 ? -40.159 27.886 72.014 1.00 76.12 183 LYS A C 1
ATOM 1446 O O . LYS A 1 183 ? -39.115 27.799 72.653 1.00 76.12 183 LYS A O 1
ATOM 1451 N N . TYR A 1 184 ? -40.906 28.984 71.944 1.00 77.12 184 TYR A N 1
ATOM 1452 C CA . TYR A 1 184 ? -40.686 30.181 72.750 1.00 77.12 184 TYR A CA 1
ATOM 1453 C C . TYR A 1 184 ? -41.069 29.894 74.210 1.00 77.12 184 TYR A C 1
ATOM 1455 O O . TYR A 1 184 ? -42.080 29.231 74.458 1.00 77.12 184 TYR A O 1
ATOM 1463 N N . ASP A 1 185 ? -40.247 30.356 75.150 1.00 76.50 185 ASP A N 1
ATOM 1464 C CA . ASP A 1 185 ? -40.463 30.194 76.592 1.00 76.50 185 ASP A CA 1
ATOM 1465 C C . ASP A 1 185 ? -41.662 31.064 77.022 1.00 76.50 185 ASP A C 1
ATOM 1467 O O . ASP A 1 185 ? -41.715 32.230 76.621 1.00 76.50 185 ASP A O 1
ATOM 1471 N N . PRO A 1 186 ? -42.676 30.544 77.741 1.00 76.56 186 PRO A N 1
ATOM 1472 C CA . PRO A 1 186 ? -43.775 31.385 78.203 1.00 76.56 186 PRO A CA 1
ATOM 1473 C C . PRO A 1 186 ? -43.268 32.420 79.222 1.00 76.56 186 PRO A C 1
ATOM 1475 O O . PRO A 1 186 ? -42.622 32.054 80.201 1.00 76.56 186 PRO A O 1
ATOM 1478 N N . ASP A 1 187 ? -43.569 33.701 78.973 1.00 75.81 187 ASP A N 1
ATOM 1479 C CA . ASP A 1 187 ? -43.180 34.827 79.838 1.00 75.81 187 ASP A CA 1
ATOM 1480 C C . ASP A 1 187 ? -43.722 34.675 81.283 1.00 75.81 187 ASP A C 1
ATOM 1482 O O . ASP A 1 187 ? -44.821 34.132 81.460 1.00 75.81 187 ASP A O 1
ATOM 1486 N N . PRO A 1 188 ? -42.967 35.151 82.300 1.00 74.44 188 PRO A N 1
ATOM 1487 C CA . PRO A 1 188 ? -43.272 34.995 83.728 1.00 74.44 188 PRO A CA 1
ATOM 1488 C C . PRO A 1 188 ? -44.463 35.818 84.242 1.00 74.44 188 PRO A C 1
ATOM 1490 O O . PRO A 1 188 ? -44.711 36.934 83.729 1.00 74.44 188 PRO A O 1
#